Protein AF-A0A8W8NWB7-F1 (afdb_monomer_lite)

Structure (mmCIF, N/CA/C/O backbone):
data_AF-A0A8W8NWB7-F1
#
_entry.id   AF-A0A8W8NWB7-F1
#
loop_
_atom_site.group_PDB
_atom_site.id
_atom_site.type_symbol
_atom_site.label_atom_id
_atom_site.label_alt_id
_atom_site.label_comp_id
_atom_site.label_asym_id
_atom_site.label_entity_id
_atom_site.label_seq_id
_atom_site.pdbx_PDB_ins_code
_atom_site.Cartn_x
_atom_site.Cartn_y
_atom_site.Cartn_z
_atom_site.occupancy
_atom_site.B_iso_or_equiv
_atom_site.auth_seq_id
_atom_site.auth_comp_id
_atom_site.auth_asym_id
_atom_site.auth_atom_id
_atom_site.pdbx_PDB_model_num
ATOM 1 N N . MET A 1 1 ? 36.468 0.247 -47.819 1.00 36.19 1 MET A N 1
ATOM 2 C CA . MET A 1 1 ? 36.676 0.430 -46.367 1.00 36.19 1 MET A CA 1
ATOM 3 C C . MET A 1 1 ? 35.553 1.312 -45.841 1.00 36.19 1 MET A C 1
ATOM 5 O O . MET A 1 1 ? 35.601 2.516 -46.039 1.00 36.19 1 MET A O 1
ATOM 9 N N . LEU A 1 2 ? 34.500 0.718 -45.275 1.00 37.94 2 LEU A N 1
ATOM 10 C CA . LEU A 1 2 ? 33.446 1.472 -44.589 1.00 37.94 2 LEU A CA 1
ATOM 11 C C . LEU A 1 2 ? 34.035 1.987 -43.271 1.00 37.94 2 LEU A C 1
ATOM 13 O O . LEU A 1 2 ? 34.489 1.193 -42.452 1.00 37.94 2 LEU A O 1
ATOM 17 N N . HIS A 1 3 ? 34.090 3.308 -43.109 1.00 40.09 3 HIS A N 1
ATOM 18 C CA . HIS A 1 3 ? 34.674 4.016 -41.967 1.00 40.09 3 HIS A CA 1
ATOM 19 C C . HIS A 1 3 ? 33.746 3.905 -40.739 1.00 40.09 3 HIS A C 1
ATOM 21 O O . HIS A 1 3 ? 33.174 4.886 -40.274 1.00 40.09 3 HIS A O 1
ATOM 27 N N . VAL A 1 4 ? 33.517 2.678 -40.265 1.00 49.94 4 VAL A N 1
ATOM 28 C CA . VAL A 1 4 ? 32.695 2.378 -39.087 1.00 49.94 4 VAL A CA 1
ATOM 29 C C . VAL A 1 4 ? 33.635 2.071 -37.928 1.00 49.94 4 VAL A C 1
ATOM 31 O O . VAL A 1 4 ? 34.466 1.168 -38.023 1.00 49.94 4 VAL A O 1
ATOM 34 N N . ALA A 1 5 ? 33.512 2.828 -36.837 1.00 46.12 5 ALA A N 1
ATOM 35 C CA . ALA A 1 5 ? 34.282 2.606 -35.620 1.00 46.12 5 ALA A CA 1
ATOM 36 C C . ALA A 1 5 ? 33.990 1.201 -35.068 1.00 46.12 5 ALA A C 1
ATOM 38 O O . ALA A 1 5 ? 32.879 0.916 -34.620 1.00 46.12 5 ALA A O 1
ATOM 39 N N . GLN A 1 6 ? 34.982 0.311 -35.122 1.00 58.44 6 GLN A N 1
ATOM 40 C CA . GLN A 1 6 ? 34.867 -1.029 -34.559 1.00 58.44 6 GLN A CA 1
ATOM 41 C C . GLN A 1 6 ? 34.930 -0.933 -33.033 1.00 58.44 6 GLN A C 1
ATOM 43 O O . GLN A 1 6 ? 35.942 -0.527 -32.466 1.00 58.44 6 GLN A O 1
ATOM 48 N N . GLN A 1 7 ? 33.837 -1.289 -32.360 1.00 57.94 7 GLN A N 1
ATOM 49 C CA . GLN A 1 7 ? 33.797 -1.372 -30.902 1.00 57.94 7 GLN A CA 1
ATOM 50 C C . GLN A 1 7 ? 34.266 -2.764 -30.463 1.00 57.94 7 GLN A C 1
ATOM 52 O O . GLN A 1 7 ? 33.661 -3.770 -30.828 1.00 57.94 7 GLN A O 1
ATOM 57 N N . PHE A 1 8 ? 35.362 -2.825 -29.703 1.00 57.22 8 PHE A N 1
ATOM 58 C CA . PHE A 1 8 ? 35.966 -4.078 -29.251 1.00 57.22 8 PHE A CA 1
ATOM 59 C C . PHE A 1 8 ? 35.326 -4.518 -27.928 1.00 57.22 8 PHE A C 1
ATOM 61 O O . PHE A 1 8 ? 35.425 -3.819 -26.921 1.00 57.22 8 PHE A O 1
ATOM 68 N N . THR A 1 9 ? 34.661 -5.673 -27.911 1.00 57.97 9 THR A N 1
ATOM 69 C CA . THR A 1 9 ? 34.193 -6.306 -26.668 1.00 57.97 9 THR A CA 1
ATOM 70 C C . THR A 1 9 ? 35.250 -7.289 -26.153 1.00 57.97 9 THR A C 1
ATOM 72 O O . THR A 1 9 ? 35.808 -8.032 -26.960 1.00 57.97 9 THR A O 1
ATOM 75 N N . PRO A 1 10 ? 35.536 -7.341 -24.838 1.00 64.06 10 PRO A N 1
ATOM 76 C CA . PRO A 1 10 ? 36.551 -8.237 -24.282 1.00 64.06 10 PRO A CA 1
ATOM 77 C C . PRO A 1 10 ? 36.205 -9.714 -24.537 1.00 64.06 10 PRO A C 1
ATOM 79 O O . PRO A 1 10 ? 35.068 -10.139 -24.334 1.00 64.06 10 PRO A O 1
ATOM 82 N N . ALA A 1 11 ? 37.203 -10.501 -24.951 1.00 56.31 11 ALA A N 1
ATOM 83 C CA . ALA A 1 11 ? 37.046 -11.863 -25.479 1.00 56.31 11 ALA A CA 1
ATOM 84 C C . ALA A 1 11 ? 36.494 -12.915 -24.487 1.00 56.31 11 ALA A C 1
ATOM 86 O O . ALA A 1 11 ? 36.117 -14.002 -24.909 1.00 56.31 11 ALA A O 1
ATOM 87 N N . PHE A 1 12 ? 36.413 -12.608 -23.187 1.00 55.97 12 PHE A N 1
ATOM 88 C CA . PHE A 1 12 ? 36.095 -13.582 -22.128 1.00 55.97 12 PHE A CA 1
ATOM 89 C C . PHE A 1 12 ? 34.734 -13.373 -21.438 1.00 55.97 12 PHE A C 1
ATOM 91 O O . PHE A 1 12 ? 34.440 -14.013 -20.432 1.00 55.97 12 PHE A O 1
ATOM 98 N N . MET A 1 13 ? 33.871 -12.502 -21.969 1.00 60.56 13 MET A N 1
ATOM 99 C CA . MET A 1 13 ? 32.547 -12.236 -21.392 1.00 60.56 13 MET A CA 1
ATOM 100 C C . MET A 1 13 ? 31.446 -12.933 -22.210 1.00 60.56 13 MET A C 1
ATOM 102 O O . MET A 1 13 ? 30.848 -12.332 -23.106 1.00 60.56 13 MET A O 1
ATOM 106 N N . HIS A 1 14 ? 31.146 -14.200 -21.890 1.00 61.84 14 HIS A N 1
ATOM 107 C CA . HIS A 1 14 ? 30.157 -15.029 -22.611 1.00 61.84 14 HIS A CA 1
ATOM 108 C C . HIS A 1 14 ? 28.782 -14.360 -22.778 1.00 61.84 14 HIS A C 1
ATOM 110 O O . HIS A 1 14 ? 28.123 -14.522 -23.805 1.00 61.84 14 HIS A O 1
ATOM 116 N N . HIS A 1 15 ? 28.355 -13.566 -21.793 1.00 66.44 15 HIS A N 1
ATOM 117 C CA . HIS A 1 15 ? 27.073 -12.865 -21.834 1.00 66.44 15 HIS A CA 1
ATOM 118 C C . HIS A 1 15 ? 26.996 -11.818 -22.962 1.00 66.44 15 HIS A C 1
ATOM 120 O O . HIS A 1 15 ? 25.959 -11.685 -23.614 1.00 66.44 15 HIS A O 1
ATOM 126 N N . CYS A 1 16 ? 28.090 -11.095 -23.223 1.00 64.69 16 CYS A N 1
ATOM 127 C CA . CYS A 1 16 ? 28.139 -10.052 -24.250 1.00 64.69 16 CYS A CA 1
ATOM 128 C C . CYS A 1 16 ? 28.175 -10.653 -25.658 1.00 64.69 16 CYS A C 1
ATOM 130 O O . CYS A 1 16 ? 27.456 -10.184 -26.543 1.00 64.69 16 CYS A O 1
ATOM 132 N N . LEU A 1 17 ? 28.953 -11.725 -25.841 1.00 73.50 17 LEU A N 1
ATOM 133 C CA . LEU A 1 17 ? 29.047 -12.437 -27.113 1.00 73.50 17 LEU A CA 1
ATOM 134 C C . LEU A 1 17 ? 27.691 -13.046 -27.497 1.00 73.50 17 LEU A C 1
ATOM 136 O O . LEU A 1 17 ? 27.169 -12.757 -28.569 1.00 73.50 17 LEU A O 1
ATOM 140 N N . GLY A 1 18 ? 27.046 -13.761 -26.571 1.00 74.69 18 GLY A N 1
ATOM 141 C CA . GLY A 1 18 ? 25.739 -14.368 -26.826 1.00 74.69 18 GLY A CA 1
ATOM 142 C C . GLY A 1 18 ? 24.605 -13.351 -27.022 1.00 74.69 18 GLY A C 1
ATOM 143 O O . GLY A 1 18 ? 23.614 -13.643 -27.690 1.00 74.69 18 GLY A O 1
ATOM 144 N N . ALA A 1 19 ? 24.696 -12.147 -26.447 1.00 72.44 19 ALA A N 1
ATOM 145 C CA . ALA A 1 19 ? 23.748 -11.069 -26.740 1.00 72.44 19 ALA A CA 1
ATOM 146 C C . ALA A 1 19 ? 23.947 -10.517 -28.163 1.00 72.44 19 ALA A C 1
ATOM 148 O O . ALA A 1 19 ? 22.972 -10.375 -28.901 1.00 72.44 19 A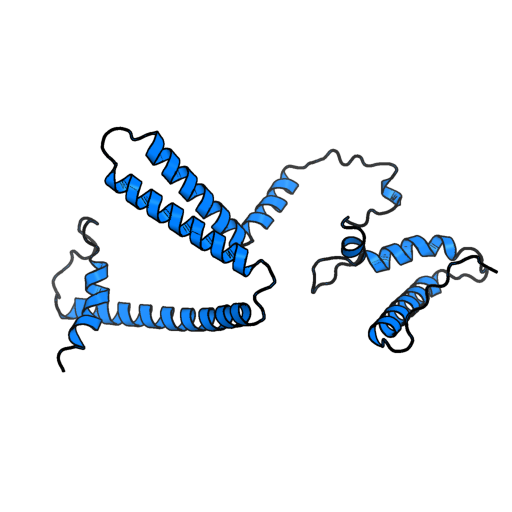LA A O 1
ATOM 149 N N . CYS A 1 20 ? 25.198 -10.277 -28.565 1.00 74.62 20 CYS A N 1
ATOM 150 C CA . CYS A 1 20 ? 25.544 -9.821 -29.911 1.00 74.62 20 CYS A CA 1
ATOM 151 C C . CYS A 1 20 ? 25.130 -10.844 -30.980 1.00 74.62 20 CYS A C 1
ATOM 153 O O . CYS A 1 20 ? 24.443 -10.491 -31.937 1.00 74.62 20 CYS A O 1
ATOM 155 N N . GLU A 1 21 ? 25.450 -12.123 -30.777 1.00 80.81 21 GLU A N 1
ATOM 156 C CA . GLU A 1 21 ? 25.085 -13.218 -31.682 1.00 80.81 21 GLU A CA 1
ATOM 157 C C . GLU A 1 21 ? 23.570 -13.339 -31.858 1.00 80.81 21 GLU A C 1
ATOM 159 O O . GLU A 1 21 ? 23.081 -13.449 -32.981 1.00 80.81 21 GLU A O 1
ATOM 164 N N . ARG A 1 22 ? 22.799 -13.246 -30.765 1.00 80.19 22 ARG A N 1
ATOM 165 C CA . ARG A 1 22 ? 21.330 -13.283 -30.826 1.00 80.19 22 ARG A CA 1
ATOM 166 C C . ARG A 1 22 ? 20.756 -12.101 -31.598 1.00 80.19 22 ARG A C 1
ATOM 168 O O . ARG A 1 22 ? 19.830 -12.289 -32.391 1.00 80.19 22 ARG A O 1
ATOM 175 N N . VAL A 1 23 ? 21.299 -10.900 -31.400 1.00 81.31 23 VAL A N 1
ATOM 176 C CA . VAL A 1 23 ? 20.883 -9.705 -32.148 1.00 81.31 23 VAL A CA 1
ATOM 177 C C . VAL A 1 23 ? 21.237 -9.852 -33.627 1.00 81.31 23 VAL A C 1
ATOM 179 O O . VAL A 1 23 ? 20.372 -9.638 -34.474 1.00 81.31 23 VAL A O 1
ATOM 182 N N . HIS A 1 24 ? 22.454 -10.294 -33.944 1.00 83.69 24 HIS A N 1
ATOM 183 C CA . HIS A 1 24 ? 22.915 -10.489 -35.318 1.00 83.69 24 HIS A CA 1
ATOM 184 C C . HIS A 1 24 ? 22.086 -11.561 -36.043 1.00 83.69 24 HIS A C 1
ATOM 186 O O . HIS A 1 24 ? 21.598 -11.320 -37.145 1.00 83.69 24 HIS A O 1
ATOM 192 N N . ALA A 1 25 ? 21.839 -12.710 -35.410 1.00 84.25 25 ALA A N 1
ATOM 193 C CA . ALA A 1 25 ? 21.007 -13.776 -35.965 1.00 84.25 25 ALA A CA 1
ATOM 194 C C . ALA A 1 25 ? 19.555 -13.320 -36.186 1.00 84.25 25 ALA A C 1
ATOM 196 O O . ALA A 1 25 ? 18.948 -13.622 -37.216 1.00 84.25 25 ALA A O 1
ATOM 197 N N . THR A 1 26 ? 19.001 -12.548 -35.246 1.00 85.88 26 THR A N 1
ATOM 198 C CA . THR A 1 26 ? 17.653 -11.976 -35.375 1.00 85.88 26 THR A CA 1
ATOM 199 C C . THR A 1 26 ? 17.587 -10.989 -36.536 1.00 85.88 26 THR A C 1
ATOM 201 O O . THR A 1 26 ? 16.664 -11.053 -37.346 1.00 85.88 26 THR A O 1
ATOM 204 N N . LEU A 1 27 ? 18.580 -10.110 -36.655 1.00 84.88 27 LEU A N 1
ATOM 205 C CA . LEU A 1 27 ? 18.680 -9.124 -37.724 1.00 84.88 27 LEU A CA 1
ATOM 206 C C . LEU A 1 27 ? 18.821 -9.802 -39.094 1.00 84.88 27 LEU A C 1
ATOM 208 O O . LEU A 1 27 ? 18.054 -9.495 -40.004 1.00 84.88 27 LEU A O 1
ATOM 212 N N . ALA A 1 28 ? 19.701 -10.798 -39.214 1.00 83.19 28 ALA A N 1
ATOM 213 C CA . ALA A 1 28 ? 19.865 -11.595 -40.428 1.00 83.19 28 ALA A CA 1
ATOM 214 C C . ALA A 1 28 ? 18.555 -12.291 -40.835 1.00 83.19 28 ALA A C 1
ATOM 216 O O . ALA A 1 28 ? 18.120 -12.170 -41.982 1.00 83.19 28 ALA A O 1
ATOM 217 N N . LYS A 1 29 ? 17.863 -12.940 -39.888 1.00 85.69 29 LYS A N 1
ATOM 218 C CA . LYS A 1 29 ? 16.565 -13.596 -40.128 1.00 85.69 29 LYS A CA 1
ATOM 219 C C . LYS A 1 29 ? 15.493 -12.615 -40.611 1.00 85.69 29 LYS A C 1
ATOM 221 O O . LYS A 1 29 ? 14.691 -12.962 -41.472 1.00 85.69 29 LYS A O 1
ATOM 226 N N . ARG A 1 30 ? 15.468 -11.396 -40.062 1.00 81.69 30 ARG A N 1
ATOM 227 C CA . ARG A 1 30 ? 14.503 -10.345 -40.432 1.00 81.69 30 ARG A CA 1
ATOM 228 C C . ARG A 1 30 ? 14.827 -9.683 -41.771 1.00 81.69 30 ARG A C 1
ATOM 230 O O . ARG A 1 30 ? 13.900 -9.285 -42.462 1.00 81.69 30 ARG A O 1
ATOM 237 N N . LEU A 1 31 ? 16.104 -9.594 -42.143 1.00 79.06 31 LEU A N 1
ATOM 238 C CA . LEU A 1 31 ? 16.565 -9.018 -43.413 1.00 79.06 31 LEU A CA 1
ATOM 239 C C . LEU A 1 31 ? 16.481 -9.994 -44.592 1.00 79.06 31 LEU A C 1
ATOM 241 O O . LEU A 1 31 ? 16.321 -9.556 -45.727 1.00 79.06 31 LEU A O 1
ATOM 245 N N . THR A 1 32 ? 16.567 -11.303 -44.330 1.00 81.31 32 THR A N 1
ATOM 246 C CA . THR A 1 32 ? 16.535 -12.366 -45.353 1.00 81.31 32 THR A CA 1
ATOM 247 C C . THR A 1 32 ? 15.419 -12.197 -46.403 1.00 81.31 32 THR A C 1
ATOM 249 O O . THR A 1 32 ? 15.740 -12.282 -47.585 1.00 81.31 32 THR A O 1
ATOM 252 N N . PRO A 1 33 ? 14.147 -11.906 -46.048 1.00 78.19 33 PRO A N 1
ATOM 253 C CA . PRO A 1 33 ? 13.079 -11.754 -47.043 1.00 78.19 33 PRO A CA 1
ATOM 254 C C . PRO A 1 33 ? 13.158 -10.465 -47.879 1.00 78.19 33 PRO A C 1
ATOM 256 O O . PRO A 1 33 ? 12.552 -10.404 -48.943 1.00 78.19 33 PRO A O 1
ATOM 259 N N . TYR A 1 34 ? 13.886 -9.438 -47.428 1.00 69.94 34 TYR A N 1
ATOM 260 C CA . TYR A 1 34 ? 13.985 -8.141 -48.117 1.00 69.94 34 TYR A CA 1
ATOM 261 C C . TYR A 1 34 ? 15.188 -8.052 -49.065 1.00 69.94 34 TYR A C 1
ATOM 263 O O . TYR A 1 34 ? 15.331 -7.090 -49.818 1.00 69.94 34 TYR A O 1
ATOM 271 N N . LYS A 1 35 ? 16.052 -9.071 -49.064 1.00 67.12 35 LYS A N 1
ATOM 272 C CA . LYS A 1 35 ? 17.212 -9.167 -49.947 1.00 67.12 35 LYS A CA 1
ATOM 273 C C . LYS A 1 35 ? 16.804 -9.806 -51.282 1.00 67.12 35 LYS A C 1
ATOM 275 O O . LYS A 1 35 ? 16.954 -11.008 -51.468 1.00 67.12 35 LYS A O 1
ATOM 280 N N . THR A 1 36 ? 16.274 -9.003 -52.205 1.00 61.12 36 THR A N 1
ATOM 281 C CA . THR A 1 36 ? 16.105 -9.396 -53.621 1.00 61.12 36 THR A CA 1
ATOM 282 C C . THR A 1 36 ? 17.461 -9.402 -54.351 1.00 61.12 36 THR A C 1
ATOM 284 O O . THR A 1 36 ? 18.433 -8.833 -53.857 1.00 61.12 36 THR A O 1
ATOM 287 N N . ASN A 1 37 ? 17.536 -10.092 -55.499 1.00 59.94 37 ASN A N 1
ATOM 288 C CA . ASN A 1 37 ? 18.741 -10.347 -56.309 1.00 59.94 37 ASN A CA 1
ATOM 289 C C . ASN A 1 37 ? 19.636 -9.121 -56.585 1.00 59.94 37 ASN A C 1
ATOM 291 O O . ASN A 1 37 ? 20.848 -9.293 -56.721 1.00 59.94 37 ASN A O 1
ATOM 295 N N . ASP A 1 38 ? 19.084 -7.905 -56.596 1.00 58.53 38 ASP A N 1
ATOM 296 C CA . ASP A 1 38 ? 19.866 -6.668 -56.594 1.00 58.53 38 ASP A CA 1
ATOM 297 C C . ASP A 1 38 ? 20.225 -6.268 -55.159 1.00 58.53 38 ASP A C 1
ATOM 299 O O . ASP A 1 38 ? 19.396 -5.791 -54.383 1.00 58.53 38 ASP A O 1
ATOM 303 N N . LYS A 1 39 ? 21.495 -6.463 -54.796 1.00 61.53 39 LYS A N 1
ATOM 304 C CA . LYS A 1 39 ? 22.080 -6.288 -53.451 1.00 61.53 39 LYS A CA 1
ATOM 305 C C . LYS A 1 39 ? 22.042 -4.841 -52.898 1.00 61.53 39 LYS A C 1
ATOM 307 O O . LYS A 1 39 ? 22.818 -4.538 -51.996 1.00 61.53 39 LYS A O 1
ATOM 312 N N . SER A 1 40 ? 21.183 -3.952 -53.402 1.00 60.03 40 SER A N 1
ATOM 313 C CA . SER A 1 40 ? 21.342 -2.496 -53.267 1.00 60.03 40 SER A CA 1
ATOM 314 C C . SER A 1 40 ? 20.427 -1.786 -52.254 1.00 60.03 40 SER A C 1
ATOM 316 O O . SER A 1 40 ? 20.763 -0.674 -51.873 1.00 60.03 40 SER A O 1
ATOM 318 N N . ASN A 1 41 ? 19.330 -2.385 -51.763 1.00 65.69 41 ASN A N 1
ATOM 319 C CA . ASN A 1 41 ? 18.323 -1.647 -50.957 1.00 65.69 41 ASN A CA 1
ATOM 320 C C . ASN A 1 41 ? 18.130 -2.171 -49.514 1.00 65.69 41 ASN A C 1
ATOM 322 O O . ASN A 1 41 ? 17.113 -1.914 -48.870 1.00 65.69 41 ASN A O 1
ATOM 326 N N . TRP A 1 42 ? 19.082 -2.942 -48.978 1.00 73.19 42 TRP A N 1
ATOM 327 C CA . TRP A 1 42 ? 18.971 -3.503 -47.619 1.00 73.19 42 TRP A CA 1
ATOM 328 C C . TRP A 1 42 ? 19.105 -2.438 -46.515 1.00 73.19 42 TRP A C 1
ATOM 330 O O . TRP A 1 42 ? 18.590 -2.633 -45.412 1.00 73.19 42 TRP A O 1
ATOM 340 N N . GLU A 1 43 ? 19.764 -1.315 -46.814 1.00 76.38 43 GLU A N 1
ATOM 341 C CA . GLU A 1 43 ? 19.993 -0.203 -45.883 1.00 76.38 43 GLU A CA 1
ATOM 342 C C . GLU A 1 43 ? 18.678 0.492 -45.492 1.00 76.38 43 GLU A C 1
ATOM 344 O O . GLU A 1 43 ? 18.449 0.765 -44.310 1.00 76.38 43 GLU A O 1
ATOM 349 N N . ASP A 1 44 ? 17.753 0.649 -46.444 1.00 73.69 44 ASP A N 1
ATOM 350 C CA . ASP A 1 44 ? 16.425 1.234 -46.207 1.00 73.69 44 ASP A CA 1
ATOM 351 C C . ASP A 1 44 ? 15.566 0.367 -45.273 1.00 73.69 44 ASP A C 1
ATOM 353 O O . ASP A 1 44 ? 14.769 0.866 -44.475 1.00 73.69 44 ASP A O 1
ATOM 357 N N . CYS A 1 45 ? 15.769 -0.952 -45.317 1.00 73.06 45 CYS A N 1
ATOM 358 C CA . CYS A 1 45 ? 15.079 -1.909 -44.453 1.00 73.06 45 CYS A CA 1
ATOM 359 C C . CYS A 1 45 ? 15.707 -2.002 -43.052 1.00 73.06 45 CYS A C 1
ATOM 361 O O . CYS A 1 45 ? 15.073 -2.500 -42.119 1.00 73.06 45 CYS A O 1
ATOM 363 N N . LEU A 1 46 ? 16.937 -1.515 -42.865 1.00 80.19 46 LEU A N 1
ATOM 364 C CA . LEU A 1 46 ? 17.680 -1.674 -41.616 1.00 80.19 46 LEU A CA 1
ATOM 365 C C . LEU A 1 46 ? 17.056 -0.869 -40.471 1.00 80.19 46 LEU A C 1
ATOM 367 O O . LEU A 1 46 ? 16.829 -1.403 -39.387 1.00 80.19 46 LEU A O 1
ATOM 371 N N . SER A 1 47 ? 16.734 0.400 -40.716 1.00 79.00 47 SER A N 1
ATOM 372 C CA . SER A 1 47 ? 16.143 1.297 -39.715 1.00 79.00 47 SER A CA 1
ATOM 373 C C . SER A 1 47 ? 14.805 0.791 -39.143 1.00 79.00 47 SER A C 1
ATOM 375 O O . SER A 1 47 ? 14.682 0.723 -37.915 1.00 79.00 47 SER A O 1
ATOM 377 N N . PRO A 1 48 ? 13.813 0.369 -39.958 1.00 75.75 48 PRO A N 1
ATOM 378 C CA . PRO A 1 48 ? 12.571 -0.196 -39.428 1.00 75.75 48 PRO A CA 1
ATOM 379 C C . PRO A 1 48 ? 12.782 -1.541 -38.713 1.00 75.75 48 PRO A C 1
ATOM 381 O O . PRO A 1 48 ? 12.116 -1.808 -37.711 1.00 75.75 48 PRO A O 1
ATOM 384 N N . ILE A 1 49 ? 13.738 -2.370 -39.149 1.00 80.81 49 ILE A N 1
ATOM 385 C CA . ILE A 1 49 ? 14.049 -3.645 -38.485 1.00 80.81 49 ILE A CA 1
ATOM 386 C C . ILE A 1 49 ? 14.708 -3.411 -37.121 1.00 80.81 49 ILE A C 1
ATOM 388 O O . ILE A 1 49 ? 14.267 -3.990 -36.127 1.00 80.81 49 ILE A O 1
ATOM 392 N N . VAL A 1 50 ? 15.703 -2.529 -37.029 1.00 81.69 50 VAL A N 1
ATOM 393 C CA . VAL A 1 50 ? 16.355 -2.166 -35.758 1.00 81.69 50 VAL A CA 1
ATOM 394 C C . VAL A 1 50 ? 15.350 -1.537 -34.793 1.00 81.69 50 VAL A C 1
ATOM 396 O O . VAL A 1 50 ? 15.345 -1.860 -33.604 1.00 81.69 50 VAL A O 1
ATOM 399 N N . PHE A 1 51 ? 14.441 -0.700 -35.301 1.00 83.44 51 PHE A N 1
ATOM 400 C CA . PHE A 1 51 ? 13.322 -0.187 -34.516 1.00 83.44 51 PHE A CA 1
ATOM 401 C C . PHE A 1 51 ? 12.459 -1.335 -33.971 1.00 83.44 51 PHE A C 1
ATOM 403 O O . PHE A 1 51 ? 12.232 -1.409 -32.765 1.00 83.44 51 PHE A O 1
ATOM 410 N N . SER A 1 52 ? 12.057 -2.289 -34.816 1.00 78.69 52 SER A N 1
ATOM 411 C CA . SER A 1 52 ? 11.234 -3.435 -34.400 1.00 78.69 52 SER A CA 1
ATOM 412 C C . SER A 1 52 ? 11.894 -4.338 -33.350 1.00 78.69 52 SER A C 1
ATOM 414 O O . SER A 1 52 ? 11.187 -4.943 -32.550 1.00 78.69 52 SER A O 1
ATOM 416 N N . ILE A 1 53 ? 13.229 -4.413 -33.322 1.00 82.62 53 ILE A N 1
ATOM 417 C CA . ILE A 1 53 ? 13.997 -5.196 -32.340 1.00 82.62 53 ILE A CA 1
ATOM 418 C C 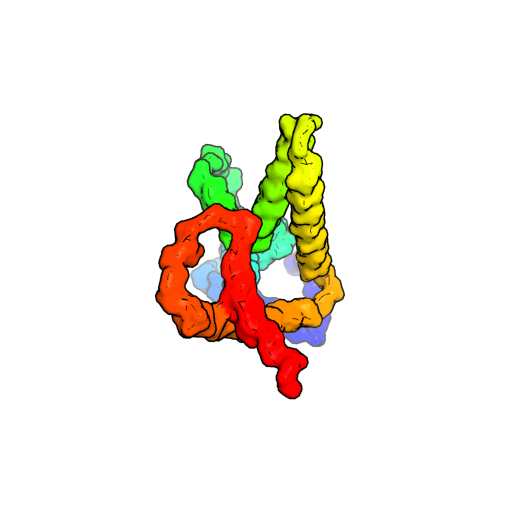. ILE A 1 53 ? 14.088 -4.463 -30.993 1.00 82.62 53 ILE A C 1
ATOM 420 O O . ILE A 1 53 ? 14.073 -5.107 -29.947 1.00 82.62 53 ILE A O 1
ATOM 424 N N . ASN A 1 54 ? 14.139 -3.128 -31.001 1.00 81.19 54 ASN A N 1
ATOM 425 C CA . ASN A 1 54 ? 14.337 -2.311 -29.797 1.00 81.19 54 ASN A CA 1
ATOM 426 C C . ASN A 1 54 ? 13.036 -1.827 -29.130 1.00 81.19 54 ASN A C 1
ATOM 428 O O . ASN A 1 54 ? 13.074 -1.350 -27.995 1.00 81.19 54 ASN A O 1
ATOM 432 N N . CYS A 1 55 ? 11.892 -1.952 -29.808 1.00 77.56 55 CYS A N 1
ATOM 433 C CA . CYS A 1 55 ? 10.575 -1.556 -29.296 1.00 77.56 55 CYS A CA 1
ATOM 434 C C . CYS A 1 55 ? 9.775 -2.579 -28.462 1.00 77.56 55 CYS A C 1
ATOM 436 O O . CYS A 1 55 ? 8.888 -2.126 -27.732 1.00 77.56 55 CYS A O 1
ATOM 438 N N . PRO A 1 56 ? 9.976 -3.910 -28.542 1.00 79.31 56 PRO A N 1
ATOM 439 C CA . PRO A 1 56 ? 9.113 -4.845 -27.839 1.00 79.31 56 PRO A CA 1
ATOM 440 C C . PRO A 1 56 ? 9.368 -4.749 -26.334 1.00 79.31 56 PRO A C 1
ATOM 442 O O . PRO A 1 56 ? 10.510 -4.687 -25.875 1.00 79.31 56 PRO A O 1
ATOM 445 N N . VAL A 1 57 ? 8.284 -4.714 -25.561 1.00 75.56 57 VAL A N 1
ATOM 446 C CA . VAL A 1 57 ? 8.350 -4.717 -24.099 1.00 75.56 57 VAL A CA 1
ATOM 447 C C . VAL A 1 57 ? 8.681 -6.121 -23.612 1.00 75.56 57 VAL A C 1
ATOM 449 O O . VAL A 1 57 ? 8.067 -7.097 -24.041 1.00 75.56 57 VAL A O 1
ATOM 452 N N . ASN A 1 58 ? 9.660 -6.233 -22.718 1.00 69.75 58 ASN A N 1
ATOM 453 C CA . ASN A 1 58 ? 9.945 -7.504 -22.066 1.00 69.75 58 ASN A CA 1
ATOM 454 C C . ASN A 1 58 ? 8.887 -7.763 -20.986 1.00 69.75 58 ASN A C 1
ATOM 456 O O . ASN A 1 58 ? 8.696 -6.924 -20.109 1.00 69.75 58 ASN A O 1
ATOM 460 N N . THR A 1 59 ? 8.242 -8.929 -21.014 1.00 59.31 59 THR A N 1
ATOM 461 C CA . THR A 1 59 ? 7.221 -9.342 -20.040 1.00 59.31 59 THR A CA 1
ATOM 462 C C . THR A 1 59 ? 7.715 -9.285 -18.591 1.00 59.31 59 THR A C 1
ATOM 464 O O . THR A 1 59 ? 6.936 -8.956 -17.704 1.00 59.31 59 THR A O 1
ATOM 467 N N . SER A 1 60 ? 9.004 -9.538 -18.338 1.00 63.03 60 SER A N 1
ATOM 468 C CA . SER A 1 60 ? 9.562 -9.549 -16.976 1.00 63.03 60 SER A CA 1
ATOM 469 C C . SER A 1 60 ? 9.823 -8.156 -16.396 1.00 63.03 60 SER A C 1
ATOM 471 O O . SER A 1 60 ? 9.795 -7.987 -15.183 1.00 63.03 60 SER A O 1
ATOM 473 N N . LEU A 1 61 ? 10.112 -7.164 -17.246 1.00 71.19 61 LEU A N 1
ATOM 474 C CA . LEU A 1 61 ? 10.496 -5.811 -16.817 1.00 71.19 61 LEU A CA 1
ATOM 475 C C . LEU A 1 61 ? 9.424 -4.762 -17.137 1.00 71.19 61 LEU A C 1
ATOM 477 O O . LEU A 1 61 ? 9.430 -3.690 -16.549 1.00 71.19 61 LEU A O 1
ATOM 481 N N . GLY A 1 62 ? 8.528 -5.025 -18.090 1.00 75.81 62 GLY A N 1
ATOM 482 C CA . GLY A 1 62 ? 7.542 -4.060 -18.587 1.00 75.81 62 GLY A CA 1
ATOM 483 C C . GLY A 1 62 ? 8.128 -2.921 -19.438 1.00 75.81 62 GLY A C 1
ATOM 484 O O . GLY A 1 62 ? 7.377 -2.079 -19.936 1.00 75.81 62 GLY A O 1
ATOM 485 N N . TYR A 1 63 ? 9.449 -2.902 -19.637 1.00 73.44 63 TYR A N 1
ATOM 486 C CA . TYR A 1 63 ? 10.180 -1.883 -20.393 1.00 73.44 63 TYR A CA 1
ATOM 487 C C . TYR A 1 63 ? 10.770 -2.458 -21.686 1.00 73.44 63 TYR A C 1
ATOM 489 O O . TYR A 1 63 ? 11.113 -3.641 -21.762 1.00 73.44 63 TYR A O 1
ATOM 497 N N . SER A 1 64 ? 10.872 -1.610 -22.712 1.00 81.50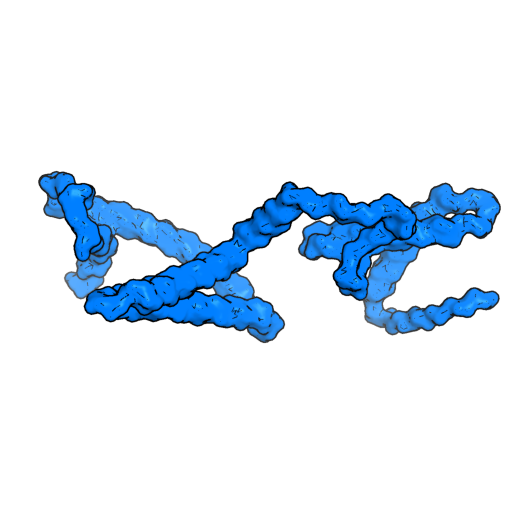 64 SER A N 1
ATOM 498 C CA . SER A 1 64 ? 11.558 -1.942 -23.970 1.00 81.50 64 SER A CA 1
ATOM 499 C C . SER A 1 64 ? 13.050 -1.588 -23.886 1.00 81.50 64 SER A C 1
ATOM 501 O O . SER A 1 64 ? 13.395 -0.632 -23.185 1.00 81.50 64 SER A O 1
ATOM 503 N N . PRO A 1 65 ? 13.944 -2.287 -24.611 1.00 80.38 65 PRO A N 1
ATOM 504 C CA . PRO A 1 65 ? 15.367 -1.940 -24.657 1.00 80.38 65 PRO A CA 1
ATOM 505 C C . PRO A 1 65 ? 15.623 -0.469 -25.018 1.00 80.38 65 PRO A C 1
ATOM 507 O O . PRO A 1 65 ? 16.467 0.181 -24.405 1.00 80.38 65 PRO A O 1
ATOM 510 N N . TYR A 1 66 ? 14.845 0.088 -25.953 1.00 81.12 66 TYR A N 1
ATOM 511 C CA . TYR A 1 66 ? 14.935 1.499 -26.333 1.00 81.12 66 TYR A CA 1
ATOM 512 C C . TYR A 1 66 ? 14.651 2.448 -25.162 1.00 81.12 66 TYR A C 1
ATOM 514 O O . TYR A 1 66 ? 15.334 3.453 -24.983 1.00 81.12 66 TYR A O 1
ATOM 522 N N . GLU A 1 67 ? 13.650 2.130 -24.346 1.00 80.75 67 GLU A N 1
ATOM 523 C CA . GLU A 1 67 ? 13.258 2.967 -23.214 1.00 80.75 67 GLU A CA 1
ATOM 524 C C . GLU A 1 67 ? 14.296 2.958 -22.093 1.00 80.75 67 GLU A C 1
ATOM 526 O O . GLU A 1 67 ? 14.484 3.976 -21.439 1.00 80.75 67 GLU A O 1
ATOM 531 N N . ILE A 1 68 ? 15.015 1.850 -21.913 1.00 81.38 68 ILE A N 1
ATOM 532 C CA . ILE A 1 68 ? 16.110 1.760 -20.940 1.00 81.38 68 ILE A CA 1
ATOM 533 C C . ILE A 1 68 ? 17.290 2.640 -21.372 1.00 81.38 68 ILE A C 1
ATOM 535 O O . ILE A 1 68 ? 17.882 3.323 -20.542 1.00 81.38 68 ILE A O 1
ATOM 539 N N . VAL A 1 69 ? 17.620 2.652 -22.667 1.00 80.25 69 VAL A N 1
ATOM 540 C CA . VAL A 1 69 ? 18.770 3.407 -23.196 1.00 80.25 69 VAL A CA 1
ATOM 541 C C . VAL A 1 69 ? 18.466 4.902 -23.330 1.00 80.25 69 VAL A C 1
ATOM 543 O O . VAL A 1 69 ? 19.306 5.734 -23.000 1.00 80.25 69 VAL A O 1
ATOM 546 N N . PHE A 1 70 ? 17.274 5.259 -23.812 1.00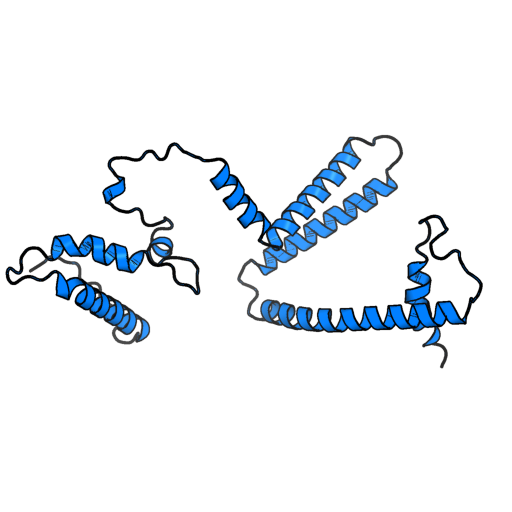 78.44 70 PHE A N 1
ATOM 547 C CA . PHE A 1 70 ? 16.940 6.640 -24.178 1.00 78.44 70 PHE A CA 1
ATOM 548 C C . PHE A 1 70 ? 15.934 7.314 -23.239 1.00 78.44 70 PHE A C 1
ATOM 550 O O . PHE A 1 70 ? 15.582 8.473 -23.466 1.00 78.44 70 PHE A O 1
ATOM 557 N N . LEU A 1 71 ? 15.439 6.606 -22.215 1.00 74.00 71 LEU A N 1
ATOM 558 C CA . LEU A 1 71 ? 14.442 7.092 -21.247 1.00 74.00 71 LEU A CA 1
ATOM 559 C C . LEU A 1 71 ? 13.179 7.702 -21.889 1.00 74.00 71 LEU A C 1
ATOM 561 O O . LEU A 1 71 ? 12.452 8.489 -21.283 1.00 74.00 71 LEU A O 1
ATOM 565 N N . ARG A 1 72 ? 12.906 7.348 -23.146 1.00 75.88 72 ARG A N 1
ATOM 566 C CA . ARG A 1 72 ? 11.764 7.806 -23.939 1.00 75.88 72 ARG A CA 1
ATOM 567 C C . ARG A 1 72 ? 11.119 6.606 -24.611 1.00 75.88 72 ARG A C 1
ATOM 569 O O . ARG A 1 72 ? 11.788 5.630 -24.934 1.00 75.88 72 ARG A O 1
ATOM 576 N N . ARG A 1 73 ? 9.811 6.685 -24.859 1.00 73.25 73 ARG A N 1
ATOM 577 C CA . ARG A 1 73 ? 9.121 5.672 -25.665 1.00 73.25 73 ARG A CA 1
ATOM 578 C C . ARG A 1 73 ? 9.585 5.801 -27.122 1.00 73.25 73 ARG A C 1
ATOM 580 O O . ARG A 1 73 ? 9.681 6.932 -27.610 1.00 73.25 73 ARG A O 1
ATOM 587 N N . PRO A 1 74 ? 9.870 4.685 -27.812 1.00 68.50 74 PRO A N 1
ATOM 588 C CA . PRO A 1 74 ? 10.260 4.728 -29.212 1.00 68.50 74 PRO A CA 1
ATOM 589 C C . PRO A 1 74 ? 9.132 5.352 -30.030 1.00 68.50 74 PRO A C 1
ATOM 591 O O . PRO A 1 74 ? 7.995 4.883 -30.018 1.00 68.50 74 PRO A O 1
ATOM 594 N N . THR A 1 75 ? 9.441 6.454 -30.707 1.00 66.25 75 THR A N 1
ATOM 595 C CA . THR A 1 75 ? 8.500 7.128 -31.601 1.00 66.25 75 THR A CA 1
ATOM 596 C C . THR A 1 75 ? 8.738 6.615 -33.005 1.00 66.25 75 THR A C 1
ATOM 598 O O . THR A 1 75 ? 9.870 6.585 -33.486 1.00 66.25 75 THR A O 1
ATOM 601 N N . PHE A 1 76 ? 7.670 6.154 -33.648 1.00 69.50 76 PHE A N 1
ATOM 602 C CA . PHE A 1 76 ? 7.771 5.652 -35.006 1.00 69.50 76 PHE A CA 1
ATOM 603 C C . PHE A 1 76 ? 8.208 6.801 -35.934 1.00 69.50 76 PHE A C 1
ATOM 605 O O . PHE A 1 76 ? 7.608 7.880 -35.876 1.00 69.50 76 PHE A O 1
ATOM 612 N N . PRO A 1 77 ? 9.240 6.616 -36.777 1.00 60.22 77 PRO A N 1
ATOM 613 C CA . PRO A 1 77 ? 9.819 7.705 -37.567 1.00 60.22 77 PRO A CA 1
ATOM 614 C C . PRO A 1 77 ? 8.849 8.351 -38.575 1.00 60.22 77 PRO A C 1
ATOM 616 O O . PRO A 1 77 ? 9.127 9.452 -39.041 1.00 60.22 77 PRO A O 1
ATOM 619 N N . LEU A 1 78 ? 7.680 7.753 -38.847 1.00 57.84 78 LEU A N 1
ATOM 620 C CA . LEU A 1 78 ? 6.634 8.369 -39.682 1.00 57.84 78 LEU A CA 1
ATOM 621 C C . LEU A 1 78 ? 5.806 9.456 -38.966 1.00 57.84 78 LEU A C 1
ATOM 623 O O . LEU A 1 78 ? 5.026 10.154 -39.606 1.00 57.84 78 LEU A O 1
ATOM 627 N N . VAL A 1 79 ? 5.971 9.648 -37.652 1.00 53.78 79 VAL A N 1
ATOM 628 C CA . VAL A 1 79 ? 5.148 10.587 -36.857 1.00 53.78 79 VAL A CA 1
ATOM 629 C C . VAL A 1 79 ? 5.672 12.034 -36.910 1.00 53.78 79 VAL A C 1
ATOM 631 O O . VAL A 1 79 ? 5.022 12.954 -36.421 1.00 53.78 79 VAL A O 1
ATOM 634 N N . LYS A 1 80 ? 6.818 12.294 -37.558 1.00 52.16 80 LYS A N 1
ATOM 635 C CA . LYS A 1 80 ? 7.399 13.651 -37.643 1.00 52.16 80 LYS A CA 1
ATOM 636 C C . LYS A 1 80 ? 6.590 14.652 -38.489 1.00 52.16 80 LYS A C 1
ATOM 638 O O . LYS A 1 80 ? 6.903 15.836 -38.434 1.00 52.16 80 LYS A O 1
ATOM 643 N N . GLY A 1 81 ? 5.577 14.210 -39.241 1.00 49.91 81 GLY A N 1
ATOM 644 C CA . GLY A 1 81 ? 4.851 15.066 -40.191 1.00 49.91 81 GLY A CA 1
ATOM 645 C C . GLY A 1 81 ? 3.423 15.464 -39.812 1.00 49.91 81 GLY A C 1
ATOM 646 O O . GLY A 1 81 ? 3.015 16.584 -40.100 1.00 49.91 81 GLY A O 1
ATOM 647 N N . CYS A 1 82 ? 2.632 14.601 -39.177 1.00 46.47 82 CYS A N 1
ATOM 648 C CA . CYS A 1 82 ? 1.230 14.932 -38.922 1.00 46.47 82 CYS A CA 1
ATOM 649 C C . CYS A 1 82 ? 0.671 14.104 -37.771 1.00 46.47 82 CYS A C 1
ATOM 651 O O . CYS A 1 82 ? 0.114 13.035 -37.972 1.00 46.47 82 CYS A O 1
ATOM 653 N N . MET A 1 83 ? 0.880 14.591 -36.555 1.00 38.81 83 MET A N 1
ATOM 654 C CA . MET A 1 83 ? -0.109 14.578 -35.480 1.00 38.81 83 MET A CA 1
ATOM 655 C C . MET A 1 83 ? 0.531 15.306 -34.302 1.00 38.81 83 MET A C 1
ATOM 657 O O . MET A 1 83 ? 1.191 14.725 -33.442 1.00 38.81 83 MET A O 1
ATOM 661 N N . LYS A 1 84 ? 0.320 16.626 -34.248 1.00 43.31 84 LYS A N 1
ATOM 662 C CA . LYS A 1 84 ? 0.146 17.262 -32.943 1.00 43.31 84 LYS A CA 1
ATOM 663 C C . LYS A 1 84 ? -1.042 16.536 -32.332 1.00 43.31 84 LYS A C 1
ATOM 665 O O . LYS A 1 84 ? -2.175 16.844 -32.685 1.00 43.31 84 LYS A O 1
ATOM 670 N N . ASP A 1 85 ? -0.789 15.550 -31.480 1.00 43.22 85 ASP A N 1
ATOM 671 C CA . ASP A 1 85 ? -1.851 14.880 -30.738 1.00 43.22 85 ASP A CA 1
ATOM 672 C C . ASP A 1 85 ? -2.319 15.827 -29.623 1.00 43.22 85 ASP A C 1
ATOM 674 O O . ASP A 1 85 ? -2.041 15.701 -28.429 1.00 43.22 85 ASP A O 1
ATOM 678 N N . GLN A 1 86 ? -2.983 16.887 -30.077 1.00 48.53 86 GLN A N 1
ATOM 679 C CA . GLN A 1 86 ? -3.802 17.805 -29.318 1.00 48.53 86 GLN A CA 1
ATOM 680 C C . GLN A 1 86 ? -5.133 17.092 -29.066 1.00 48.53 86 GLN A C 1
ATOM 682 O O . GLN A 1 86 ? -6.190 17.463 -29.558 1.00 48.53 86 GLN A O 1
ATOM 687 N N . SER A 1 87 ? -5.077 15.999 -28.316 1.00 43.31 87 SER A N 1
ATOM 688 C CA . SER A 1 87 ? -6.255 15.350 -27.756 1.00 43.31 87 SER A CA 1
ATOM 689 C C . SER A 1 87 ? -5.858 14.667 -26.455 1.00 43.31 87 SER A C 1
ATOM 691 O O . SER A 1 87 ? -5.848 13.445 -26.316 1.00 43.31 87 SER A O 1
ATOM 693 N N . ARG A 1 88 ? -5.551 15.494 -25.443 1.00 51.00 88 ARG A N 1
ATOM 694 C CA . ARG A 1 88 ? -5.579 15.094 -24.026 1.00 51.00 88 ARG A CA 1
ATOM 695 C C . ARG A 1 88 ? -7.018 14.711 -23.661 1.00 51.00 88 ARG A C 1
ATOM 697 O O . ARG A 1 88 ? -7.744 15.471 -23.034 1.00 51.00 88 ARG A O 1
ATOM 704 N N . SER A 1 89 ? -7.451 13.532 -24.095 1.00 52.97 89 SER A N 1
ATOM 705 C CA . SER A 1 89 ? -8.761 12.986 -23.767 1.00 52.97 89 SER A CA 1
ATOM 706 C C . SER A 1 89 ? -8.830 12.727 -22.261 1.00 52.97 89 SER A C 1
ATOM 708 O O . SER A 1 89 ? -7.965 12.047 -21.708 1.00 52.97 89 SER A O 1
ATOM 710 N N . HIS A 1 90 ? -9.876 13.220 -21.594 1.00 58.78 90 HIS A N 1
ATOM 711 C CA . HIS A 1 90 ? -10.161 13.009 -20.164 1.00 58.78 90 HIS A CA 1
ATOM 712 C C . HIS A 1 90 ? -10.059 11.521 -19.748 1.00 58.78 90 HIS A C 1
ATOM 714 O O . HIS A 1 90 ? -9.627 11.175 -18.647 1.00 58.78 90 HIS A O 1
ATOM 720 N N . ARG A 1 91 ? -10.361 10.614 -20.691 1.00 60.25 91 ARG A N 1
ATOM 721 C CA . ARG A 1 91 ? -10.242 9.155 -20.547 1.00 60.25 91 ARG A CA 1
ATOM 722 C C . ARG A 1 91 ? -8.804 8.673 -20.299 1.00 60.25 91 ARG A C 1
ATOM 724 O O . ARG A 1 91 ? -8.611 7.687 -19.592 1.00 60.25 91 ARG A O 1
ATOM 731 N N . SER A 1 92 ? -7.799 9.352 -20.852 1.00 59.28 92 SER A N 1
ATOM 732 C CA . SER A 1 92 ? -6.371 9.054 -20.651 1.00 59.28 92 SER A CA 1
ATOM 733 C C . SER A 1 92 ? -5.915 9.395 -19.228 1.00 59.28 92 SER A C 1
ATOM 735 O O . SER A 1 92 ? -5.201 8.611 -18.598 1.00 59.28 92 SER A O 1
ATOM 737 N N . TYR A 1 93 ? -6.407 10.512 -18.680 1.00 69.25 93 TYR A N 1
ATOM 738 C CA . TYR A 1 93 ? -6.086 10.950 -17.320 1.00 69.25 93 TYR A CA 1
ATOM 739 C C . TYR A 1 93 ? -6.653 9.985 -16.275 1.00 69.25 93 TYR A C 1
ATOM 741 O O . TYR A 1 93 ? -5.925 9.550 -15.388 1.00 69.25 93 TYR A O 1
ATOM 749 N N . TYR A 1 94 ? -7.905 9.544 -16.444 1.00 73.56 94 TYR A N 1
ATOM 750 C CA . TYR A 1 94 ? -8.521 8.567 -15.542 1.00 73.56 94 TYR A CA 1
ATOM 751 C C . TYR A 1 94 ? -7.821 7.204 -15.590 1.00 73.56 94 TYR A C 1
ATOM 753 O O . TYR A 1 94 ? -7.581 6.600 -14.552 1.00 73.56 94 TYR A O 1
ATOM 761 N N . ARG A 1 95 ? -7.406 6.725 -16.774 1.00 72.12 95 ARG A N 1
ATOM 762 C CA . ARG A 1 95 ? -6.613 5.482 -16.881 1.00 72.12 95 ARG A CA 1
ATOM 763 C C . ARG A 1 95 ? -5.237 5.608 -16.232 1.00 72.12 95 ARG A C 1
ATOM 765 O O . ARG A 1 95 ? -4.704 4.622 -15.729 1.00 72.12 95 ARG A O 1
ATOM 772 N N . ARG A 1 96 ? -4.632 6.796 -16.262 1.00 69.31 96 ARG A N 1
ATOM 773 C CA . ARG A 1 96 ? -3.361 7.056 -15.580 1.00 69.31 96 ARG A CA 1
ATOM 774 C C . ARG A 1 96 ? -3.562 7.114 -14.067 1.00 69.31 96 ARG A C 1
ATOM 776 O O . ARG A 1 96 ? -2.864 6.403 -13.361 1.00 69.31 96 ARG A O 1
ATOM 783 N N . MET A 1 97 ? -4.567 7.845 -13.594 1.00 68.12 97 MET A N 1
ATOM 784 C CA . MET A 1 97 ? -4.902 7.955 -12.172 1.00 68.12 97 MET A CA 1
ATOM 785 C C . MET A 1 97 ? -5.350 6.618 -11.571 1.00 68.12 97 MET A C 1
ATOM 787 O O . MET A 1 97 ? -4.912 6.259 -10.489 1.00 68.12 97 MET A O 1
ATOM 791 N N . LYS A 1 98 ? -6.125 5.816 -12.309 1.00 74.56 98 LYS A N 1
ATOM 792 C CA . LYS A 1 98 ? -6.503 4.458 -11.899 1.00 74.56 98 LYS A CA 1
ATOM 793 C C . LYS A 1 98 ? -5.293 3.534 -11.757 1.00 74.56 98 LYS A C 1
ATOM 795 O O . LYS A 1 98 ? -5.286 2.712 -10.855 1.00 74.56 98 LYS A O 1
ATOM 800 N N . ARG A 1 99 ? -4.269 3.672 -12.610 1.00 76.81 99 ARG A N 1
ATOM 801 C CA . ARG A 1 99 ? -3.006 2.932 -12.439 1.00 76.81 99 ARG A CA 1
ATOM 802 C C . ARG A 1 99 ? -2.262 3.380 -11.181 1.00 76.81 99 ARG A C 1
ATOM 804 O O . ARG A 1 99 ? -1.861 2.521 -10.416 1.00 76.81 99 ARG A O 1
ATOM 811 N N . TYR A 1 100 ? -2.197 4.687 -10.921 1.00 69.81 100 TYR A N 1
ATOM 812 C CA . TYR A 1 100 ? -1.631 5.221 -9.675 1.00 69.81 100 TYR A CA 1
ATOM 813 C C . TYR A 1 100 ? -2.382 4.757 -8.417 1.00 69.81 100 TYR A C 1
ATOM 815 O O . TYR A 1 100 ? -1.757 4.536 -7.391 1.00 69.81 100 TYR A O 1
ATOM 823 N N . LEU A 1 101 ? -3.707 4.606 -8.470 1.00 70.25 101 LEU A N 1
ATOM 824 C CA . LEU A 1 101 ? -4.505 4.106 -7.341 1.00 70.25 101 LEU A CA 1
ATOM 825 C C . LEU A 1 101 ? -4.467 2.578 -7.192 1.00 70.25 101 LEU A C 1
ATOM 827 O O . LEU A 1 101 ? -4.919 2.061 -6.179 1.00 70.25 101 LEU A O 1
ATOM 831 N N . ASN A 1 102 ? -3.974 1.844 -8.190 1.00 74.56 102 ASN A N 1
ATOM 832 C CA . ASN A 1 102 ? -3.863 0.388 -8.110 1.00 74.56 102 ASN A CA 1
ATOM 833 C C . ASN A 1 102 ? -2.587 -0.057 -7.376 1.00 74.56 102 ASN A C 1
ATOM 835 O O . ASN A 1 102 ? -2.496 -1.205 -6.947 1.00 74.56 102 ASN A O 1
ATOM 839 N N . ASP A 1 103 ? -1.619 0.847 -7.214 1.00 77.88 103 ASP A N 1
ATOM 840 C CA . ASP A 1 103 ? -0.430 0.607 -6.406 1.00 77.88 103 ASP A CA 1
ATOM 841 C C . ASP A 1 103 ? -0.787 0.793 -4.926 1.00 77.88 103 ASP A C 1
ATOM 843 O O . ASP A 1 103 ? -1.031 1.909 -4.464 1.00 77.88 103 ASP A O 1
ATOM 847 N N . PHE A 1 104 ? -0.815 -0.314 -4.175 1.00 72.50 104 PHE A N 1
ATOM 848 C CA . PHE A 1 104 ? -1.161 -0.340 -2.747 1.00 72.50 104 PHE A CA 1
ATOM 849 C C . PHE A 1 104 ? -0.400 0.725 -1.945 1.00 72.50 104 PHE A C 1
ATOM 851 O O . PHE A 1 104 ? -0.991 1.470 -1.167 1.00 72.50 104 PHE A O 1
ATOM 858 N N . TRP A 1 105 ? 0.901 0.856 -2.203 1.00 71.69 105 TRP A N 1
ATOM 859 C CA . TRP A 1 105 ? 1.778 1.815 -1.534 1.00 71.69 105 TRP A CA 1
ATOM 860 C C . TRP A 1 105 ? 1.346 3.269 -1.739 1.00 71.69 105 TRP A C 1
ATOM 862 O O . TRP A 1 105 ? 1.297 4.035 -0.779 1.00 71.69 105 TRP A O 1
ATOM 872 N N . ASN A 1 106 ? 0.904 3.608 -2.951 1.00 78.31 106 ASN A N 1
ATOM 873 C CA . ASN A 1 106 ? 0.458 4.952 -3.305 1.00 78.31 106 ASN A CA 1
ATOM 874 C C . ASN A 1 106 ? -0.934 5.275 -2.720 1.00 78.31 106 ASN A C 1
ATOM 876 O O . ASN A 1 106 ? -1.233 6.426 -2.404 1.00 78.31 106 ASN A O 1
ATOM 880 N N . VAL A 1 107 ? -1.787 4.263 -2.514 1.00 79.94 107 VAL A N 1
ATOM 881 C CA . VAL A 1 107 ? -3.044 4.419 -1.758 1.00 79.94 107 VAL A CA 1
ATOM 882 C C . VAL A 1 107 ? -2.758 4.691 -0.283 1.00 79.94 107 VAL A C 1
ATOM 884 O O . VAL A 1 107 ? -3.373 5.581 0.303 1.00 79.94 107 VAL A O 1
ATOM 887 N N . VAL A 1 108 ? -1.808 3.965 0.314 1.00 77.00 108 VAL A N 1
ATOM 888 C CA . VAL A 1 108 ? -1.396 4.188 1.708 1.00 77.00 108 VAL A CA 1
ATOM 889 C C . VAL A 1 108 ? -0.726 5.562 1.865 1.00 77.00 108 VAL A C 1
ATOM 891 O O . VAL A 1 108 ? -0.978 6.245 2.856 1.00 77.00 108 VAL A O 1
ATOM 894 N N . ASP A 1 109 ? 0.066 6.012 0.883 1.00 81.69 109 ASP A N 1
ATOM 895 C CA . ASP A 1 109 ? 0.612 7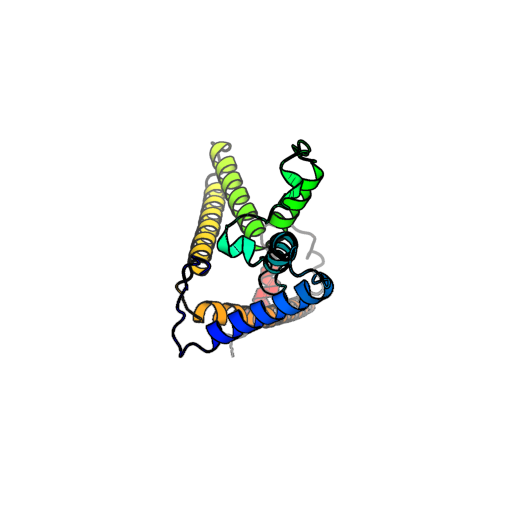.380 0.831 1.00 81.69 109 ASP A CA 1
ATOM 896 C C . ASP A 1 109 ? -0.504 8.424 0.828 1.00 81.69 109 ASP A C 1
ATOM 898 O O . ASP A 1 109 ? -0.523 9.323 1.671 1.00 81.69 109 ASP A O 1
ATOM 902 N N . LEU A 1 110 ? -1.477 8.277 -0.073 1.00 83.00 110 LEU A N 1
ATOM 903 C CA . LEU A 1 110 ? -2.606 9.196 -0.176 1.00 83.00 110 LEU A CA 1
ATOM 904 C C . LEU A 1 110 ? -3.409 9.239 1.129 1.00 83.00 110 LEU A C 1
ATOM 906 O O . LEU A 1 110 ? -3.740 10.322 1.610 1.00 83.00 110 LEU A O 1
ATOM 910 N N . LEU A 1 111 ? -3.675 8.078 1.732 1.00 83.62 111 LEU A N 1
ATOM 911 C CA . LEU A 1 111 ? -4.383 7.975 3.006 1.00 83.62 111 LEU A CA 1
ATOM 912 C C . LEU A 1 111 ? -3.617 8.681 4.134 1.00 83.62 111 LEU A C 1
ATOM 914 O O . LEU A 1 111 ? -4.224 9.405 4.924 1.00 83.62 111 LEU A O 1
ATOM 918 N N . SER A 1 112 ? -2.288 8.528 4.182 1.00 83.38 112 SER A N 1
ATOM 919 C CA . SER A 1 112 ? -1.443 9.204 5.173 1.00 83.38 112 SER A CA 1
ATOM 920 C C . SER A 1 112 ? -1.480 10.726 5.031 1.00 83.38 112 SER A C 1
ATOM 922 O O . SER A 1 112 ? -1.661 11.438 6.020 1.00 83.38 112 SER A O 1
ATOM 924 N N . TYR A 1 113 ? -1.392 11.229 3.798 1.00 84.94 113 TYR A N 1
ATOM 925 C CA . TYR A 1 113 ? -1.415 12.656 3.505 1.00 84.94 113 TYR A CA 1
ATOM 926 C C . TYR A 1 113 ? -2.782 13.275 3.817 1.00 84.94 113 TYR A C 1
ATOM 928 O O . TYR A 1 113 ? -2.862 14.325 4.453 1.00 84.94 113 TYR A O 1
ATOM 936 N N . VAL A 1 114 ? -3.868 12.586 3.454 1.00 85.44 114 VAL A N 1
ATOM 937 C CA . VAL A 1 114 ? -5.240 12.997 3.789 1.00 85.44 114 VAL A CA 1
ATOM 938 C C . VAL A 1 114 ? -5.453 13.014 5.303 1.00 85.44 114 VAL A C 1
ATOM 940 O O . VAL A 1 114 ? -6.010 13.979 5.823 1.00 85.44 114 VAL A O 1
ATOM 943 N N . SER A 1 115 ? -4.969 12.002 6.031 1.00 81.56 115 SER A N 1
ATOM 944 C CA . SER A 1 115 ? -5.059 11.967 7.496 1.00 81.56 115 SER A CA 1
ATOM 945 C C . SER A 1 115 ? -4.273 13.104 8.156 1.00 81.56 115 SER A C 1
ATOM 947 O O . SER A 1 115 ? -4.710 13.635 9.178 1.00 81.56 115 SER A O 1
ATOM 949 N N . LEU A 1 116 ? -3.130 13.492 7.586 1.00 81.81 116 LEU A N 1
ATOM 950 C CA . LEU A 1 116 ? -2.322 14.612 8.065 1.00 81.81 116 LEU A CA 1
ATOM 951 C C . LEU A 1 116 ? -3.049 15.942 7.838 1.00 81.81 116 LEU A C 1
ATOM 953 O O . LEU A 1 116 ? -3.188 16.726 8.776 1.00 81.81 116 LEU A O 1
ATOM 957 N N . ILE A 1 117 ? -3.577 16.168 6.632 1.00 84.19 117 ILE A N 1
ATOM 958 C CA . ILE A 1 117 ? -4.369 17.367 6.325 1.00 84.19 117 ILE A CA 1
ATOM 959 C C . ILE A 1 117 ? -5.592 17.446 7.235 1.00 84.19 117 ILE A C 1
ATOM 961 O O . ILE A 1 117 ? -5.846 18.499 7.808 1.00 84.19 117 ILE A O 1
ATOM 965 N N . ALA A 1 118 ? -6.316 16.343 7.429 1.00 83.19 118 ALA A N 1
ATOM 966 C CA . ALA A 1 118 ? -7.473 16.310 8.316 1.00 83.19 118 ALA A CA 1
ATOM 967 C C . ALA A 1 118 ? -7.100 16.699 9.758 1.00 83.19 118 ALA A C 1
ATOM 969 O O . ALA A 1 118 ? -7.793 17.512 10.368 1.00 83.19 118 ALA A O 1
ATOM 970 N N . ALA A 1 119 ? -5.978 16.194 10.285 1.00 79.31 119 ALA A N 1
ATOM 971 C CA . ALA A 1 119 ? -5.483 16.572 11.609 1.00 79.31 119 ALA A CA 1
ATOM 972 C C . ALA A 1 119 ? -5.129 18.070 11.697 1.00 79.31 119 ALA A C 1
ATOM 974 O O . ALA A 1 119 ? -5.457 18.718 12.692 1.00 79.31 119 ALA A O 1
ATOM 975 N N . LEU A 1 120 ? -4.520 18.639 10.650 1.00 77.75 120 LEU A N 1
ATOM 976 C CA . LEU A 1 120 ? -4.221 20.073 10.573 1.00 77.75 120 LEU A CA 1
ATOM 977 C C . LEU A 1 120 ? -5.488 20.927 10.454 1.00 77.75 120 LEU A C 1
ATOM 979 O O . LEU A 1 120 ? -5.590 21.947 11.127 1.00 77.75 120 LEU A O 1
ATOM 983 N N . CYS A 1 121 ? -6.474 20.502 9.661 1.00 79.81 121 CYS A N 1
ATOM 984 C CA . CYS A 1 121 ? -7.763 21.179 9.541 1.00 79.81 121 CYS A CA 1
ATOM 985 C C . CYS A 1 121 ? -8.501 21.206 10.884 1.00 79.81 121 CYS A C 1
ATOM 987 O O . CYS A 1 121 ? -8.990 22.259 11.285 1.00 79.81 121 CYS A O 1
ATOM 989 N N . ILE A 1 122 ? -8.521 20.085 11.614 1.00 77.69 122 ILE A N 1
ATOM 990 C CA . ILE A 1 122 ? -9.107 20.009 12.962 1.00 77.69 122 ILE A CA 1
ATOM 991 C C . ILE A 1 122 ? -8.361 20.938 13.928 1.00 77.69 122 ILE A C 1
ATOM 993 O O . ILE A 1 122 ? -8.990 21.637 14.718 1.00 77.69 122 ILE A O 1
ATOM 997 N N . CYS A 1 123 ? -7.029 20.981 13.845 1.00 70.81 123 CYS A N 1
ATOM 998 C CA . CYS A 1 123 ? -6.209 21.854 14.680 1.00 70.81 123 CYS A CA 1
ATOM 999 C C . CYS A 1 123 ? -6.410 23.345 14.364 1.00 70.81 123 CYS A C 1
ATOM 1001 O O . CYS A 1 123 ? -6.349 24.171 15.270 1.00 70.81 123 CYS A O 1
ATOM 1003 N N . HIS A 1 124 ? -6.638 23.697 13.096 1.00 71.50 124 HIS A N 1
ATOM 1004 C CA . HIS A 1 124 ? -6.791 25.084 12.660 1.00 71.50 124 HIS A CA 1
ATOM 1005 C C . HIS A 1 124 ? -8.188 25.645 12.952 1.00 71.50 124 HIS A C 1
ATOM 1007 O O . HIS A 1 124 ? -8.318 26.805 13.328 1.00 71.50 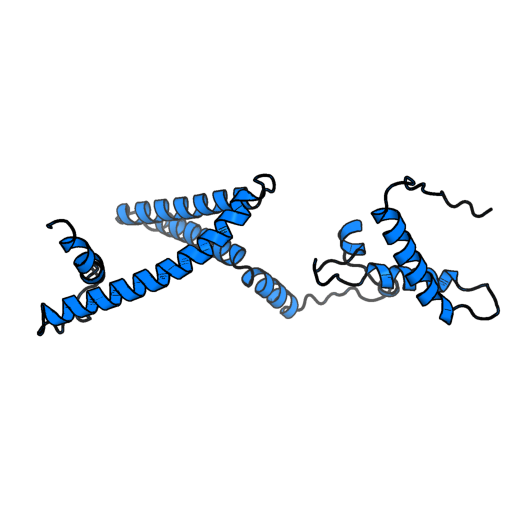124 HIS A O 1
ATOM 1013 N N . PHE A 1 125 ? -9.235 24.832 12.794 1.00 70.75 125 PHE A N 1
ATOM 1014 C CA . PHE A 1 125 ? -10.617 25.307 12.900 1.00 70.75 125 PHE A CA 1
ATOM 1015 C C . PHE A 1 125 ? -11.179 25.281 14.329 1.00 70.75 125 PHE A C 1
ATOM 1017 O O . PHE A 1 125 ? -12.152 25.976 14.614 1.00 70.75 125 PHE A O 1
ATOM 1024 N N . HIS A 1 126 ? -10.604 24.486 15.237 1.00 66.25 126 HIS A N 1
ATOM 1025 C CA . HIS A 1 126 ? -11.228 24.194 16.529 1.00 66.25 126 HIS A CA 1
ATOM 1026 C C . HIS A 1 126 ? -10.462 24.828 17.702 1.00 66.25 126 HIS A C 1
ATOM 1028 O O . HIS A 1 126 ? -9.729 24.170 18.440 1.00 66.25 126 HIS A O 1
ATOM 1034 N N . LEU A 1 127 ? -10.641 26.144 17.859 1.00 60.22 127 LEU A N 1
ATOM 1035 C CA . LEU A 1 127 ? -9.863 26.992 18.768 1.00 60.22 127 LEU A CA 1
ATOM 1036 C C . LEU A 1 127 ? -10.266 26.908 20.259 1.00 60.22 127 LEU A C 1
ATOM 1038 O O . LEU A 1 127 ? -9.493 27.378 21.087 1.00 60.22 127 LEU A O 1
ATOM 1042 N N . SER A 1 128 ? -11.416 26.333 20.654 1.00 55.16 128 SER A N 1
ATOM 1043 C CA . SER A 1 128 ? -11.926 26.563 22.026 1.00 55.16 128 SER A CA 1
ATOM 1044 C C . SER A 1 128 ? -12.134 25.376 22.980 1.00 55.16 128 SER A C 1
ATOM 1046 O O . SER A 1 128 ? -12.108 25.659 24.171 1.00 55.16 128 SER A O 1
ATOM 1048 N N . GLN A 1 129 ? -12.256 24.090 22.593 1.00 57.62 129 GLN A N 1
ATOM 1049 C CA . GLN A 1 129 ? -12.357 22.990 23.600 1.00 57.62 129 GLN A CA 1
ATOM 1050 C C . GLN A 1 129 ? -11.823 21.588 23.216 1.00 57.62 129 GLN A C 1
ATOM 1052 O O . GLN A 1 129 ? -11.784 20.696 24.063 1.00 57.62 129 GLN A O 1
ATOM 1057 N N . THR A 1 130 ? -11.334 21.342 21.996 1.00 62.31 130 THR A N 1
ATOM 1058 C CA . THR A 1 130 ? -10.937 19.983 21.551 1.00 62.31 130 THR A CA 1
ATOM 1059 C C . THR A 1 130 ? -9.437 19.688 21.648 1.00 62.31 130 THR A C 1
ATOM 1061 O O . THR A 1 130 ? -8.883 18.983 20.802 1.00 62.31 130 THR A O 1
ATOM 1064 N N . PHE A 1 131 ? -8.750 20.196 22.674 1.00 64.00 131 PHE A N 1
ATOM 1065 C CA . PHE A 1 131 ? -7.291 20.046 22.789 1.00 64.00 131 PHE A CA 1
ATOM 1066 C C . PHE A 1 131 ? -6.847 18.576 22.929 1.00 64.00 131 PHE A C 1
ATOM 1068 O O . PHE A 1 131 ? -5.889 18.139 22.289 1.00 64.00 131 PHE A O 1
ATOM 1075 N N . THR A 1 132 ? -7.579 17.768 23.704 1.00 71.44 132 THR A N 1
ATOM 1076 C CA . THR A 1 132 ? -7.225 16.357 23.957 1.00 71.44 132 THR A CA 1
ATOM 1077 C C . THR A 1 132 ? -7.359 15.485 22.708 1.00 71.44 132 THR A C 1
ATOM 1079 O O . THR A 1 132 ? -6.486 14.662 22.425 1.00 71.44 132 THR A O 1
ATOM 1082 N N . TYR A 1 133 ? -8.431 15.674 21.935 1.00 72.69 133 TYR A N 1
ATOM 1083 C CA . TYR A 1 133 ? -8.666 14.920 20.702 1.00 72.69 133 TYR A CA 1
ATOM 1084 C C . TYR A 1 133 ? -7.695 15.334 19.598 1.00 72.69 133 TYR A C 1
ATOM 1086 O O . TYR A 1 133 ? -7.126 14.466 18.936 1.00 72.69 133 TYR A O 1
ATOM 1094 N N . ALA A 1 134 ? -7.424 16.636 19.463 1.00 73.62 134 ALA A N 1
ATOM 1095 C CA . ALA A 1 134 ? -6.443 17.144 18.509 1.00 73.62 134 ALA A CA 1
ATOM 1096 C C . ALA A 1 134 ? -5.046 16.553 18.764 1.00 73.62 134 ALA A C 1
ATOM 1098 O O . ALA A 1 134 ? -4.394 16.089 17.831 1.00 73.62 134 ALA A O 1
ATOM 1099 N N . ARG A 1 135 ? -4.615 16.464 20.031 1.00 75.88 135 ARG A N 1
ATOM 1100 C CA . ARG A 1 135 ? -3.310 15.890 20.400 1.00 75.88 135 ARG A CA 1
ATOM 1101 C C . ARG A 1 135 ? -3.189 14.403 20.054 1.00 75.88 135 ARG A C 1
ATOM 1103 O O . ARG A 1 135 ? -2.145 13.977 19.563 1.00 75.88 135 ARG A O 1
ATOM 1110 N N . ARG A 1 136 ? -4.250 13.616 20.272 1.00 81.44 136 ARG A N 1
ATOM 1111 C CA . ARG A 1 136 ? -4.287 12.188 19.898 1.00 81.44 136 ARG A CA 1
ATOM 1112 C C . ARG A 1 136 ? -4.226 12.003 18.382 1.00 81.44 136 ARG A C 1
ATOM 1114 O O . ARG A 1 136 ? -3.437 11.197 17.902 1.00 81.44 136 ARG A O 1
ATOM 1121 N N . MET A 1 137 ? -4.999 12.792 17.636 1.00 78.44 137 MET A N 1
ATOM 1122 C CA . MET A 1 137 ? -5.020 12.738 16.169 1.00 78.44 137 MET A CA 1
ATOM 1123 C C . MET A 1 137 ? -3.685 13.178 15.556 1.00 78.44 137 MET A C 1
ATOM 1125 O O . MET A 1 137 ? -3.204 12.540 14.625 1.00 78.44 137 MET A O 1
ATOM 1129 N N . PHE A 1 138 ? -3.043 14.206 16.118 1.00 79.31 138 PHE A N 1
ATOM 1130 C CA . PHE A 1 138 ? -1.714 14.651 15.694 1.00 79.31 138 PHE A CA 1
ATOM 1131 C C . PHE A 1 138 ? -0.621 13.615 15.997 1.00 79.31 138 PHE A C 1
ATOM 1133 O O . PHE A 1 138 ? 0.255 13.366 15.176 1.00 79.31 138 PHE A O 1
ATOM 1140 N N . SER A 1 139 ? -0.686 12.947 17.153 1.00 84.81 139 SER A N 1
ATOM 1141 C CA . SER A 1 139 ? 0.249 11.860 17.468 1.00 84.81 139 SER A CA 1
ATOM 1142 C C . SER A 1 139 ? 0.108 10.679 16.504 1.00 84.81 139 SER A C 1
ATOM 1144 O O . SER A 1 139 ? 1.111 10.085 16.116 1.00 84.81 139 SER A O 1
ATOM 1146 N N . LEU A 1 140 ? -1.123 10.335 16.111 1.00 80.94 140 LEU A N 1
ATOM 1147 C CA . LEU A 1 140 ? -1.377 9.270 15.141 1.00 80.94 140 LEU A CA 1
ATOM 1148 C C . LEU A 1 140 ? -0.907 9.659 13.735 1.00 80.94 140 LEU A C 1
ATOM 1150 O O . LEU A 1 140 ? -0.290 8.836 13.063 1.00 80.94 140 LEU A O 1
ATOM 1154 N N . SER A 1 141 ? -1.123 10.904 13.298 1.00 82.88 141 SER A N 1
ATOM 1155 C CA . SER A 1 141 ? -0.638 11.357 11.988 1.00 82.88 141 SER A CA 1
ATOM 1156 C C . SER A 1 141 ? 0.893 11.376 11.910 1.00 82.88 141 SER A C 1
ATOM 1158 O O . SER A 1 141 ? 1.452 10.948 10.899 1.00 82.88 141 SER A O 1
ATOM 1160 N N . LEU A 1 142 ? 1.583 11.771 12.988 1.00 79.00 142 LEU A N 1
ATOM 1161 C CA . LEU A 1 142 ? 3.044 11.674 13.086 1.00 79.00 142 LEU A CA 1
ATOM 1162 C C . LEU A 1 142 ? 3.542 10.224 13.045 1.00 79.00 142 LEU A C 1
ATOM 1164 O O . LEU A 1 142 ? 4.550 9.947 12.396 1.00 79.00 142 LEU A O 1
ATOM 1168 N N . LEU A 1 143 ? 2.835 9.291 13.689 1.00 84.50 143 LEU A N 1
ATOM 1169 C CA . LEU A 1 143 ? 3.178 7.869 13.639 1.00 84.50 143 LEU A CA 1
ATOM 1170 C C . LEU A 1 143 ? 3.073 7.326 12.209 1.00 84.50 143 LEU A C 1
ATOM 1172 O O . LEU A 1 143 ? 3.993 6.662 11.734 1.00 84.50 143 LEU A O 1
ATOM 1176 N N . VAL A 1 144 ? 1.993 7.651 11.493 1.00 78.56 144 VAL A N 1
ATOM 1177 C CA . VAL A 1 144 ? 1.816 7.243 10.091 1.00 78.56 144 VAL A CA 1
ATOM 1178 C C . VAL A 1 144 ? 2.908 7.851 9.199 1.00 78.56 144 VAL A C 1
ATOM 1180 O O . VAL A 1 144 ? 3.473 7.152 8.359 1.00 78.56 144 VAL A O 1
ATOM 1183 N N . MET A 1 145 ? 3.272 9.117 9.417 1.00 79.69 145 MET A N 1
ATOM 1184 C CA . MET A 1 145 ? 4.386 9.768 8.715 1.00 79.69 145 MET A CA 1
ATOM 1185 C C . MET A 1 145 ? 5.736 9.079 8.995 1.00 79.69 145 MET A C 1
ATOM 1187 O O . MET A 1 145 ? 6.563 8.946 8.094 1.00 79.69 145 MET A O 1
ATOM 1191 N N . TYR A 1 146 ? 5.963 8.591 10.217 1.00 82.81 146 TYR A N 1
ATOM 1192 C CA . TYR A 1 146 ? 7.180 7.852 10.566 1.00 82.81 146 TYR A CA 1
ATOM 1193 C C . TYR A 1 146 ? 7.232 6.457 9.921 1.00 82.81 146 TYR A C 1
ATOM 1195 O O . TYR A 1 146 ? 8.274 6.054 9.405 1.00 82.81 146 TYR A O 1
ATOM 1203 N N . LEU A 1 147 ? 6.104 5.737 9.863 1.00 77.88 147 LEU A N 1
ATOM 1204 C CA . LEU A 1 147 ? 6.011 4.466 9.129 1.00 77.88 147 LEU A CA 1
ATOM 1205 C C . LEU A 1 147 ? 6.327 4.645 7.635 1.00 77.88 147 LEU A C 1
ATOM 1207 O O . LEU A 1 147 ? 6.958 3.786 7.024 1.00 77.88 147 LEU A O 1
ATOM 1211 N N . LYS A 1 148 ? 5.954 5.793 7.062 1.00 74.00 148 LYS A N 1
ATOM 1212 C CA . LYS A 1 148 ? 6.283 6.162 5.679 1.00 74.00 148 LYS A CA 1
ATOM 1213 C C . LYS A 1 148 ? 7.766 6.438 5.471 1.00 74.00 148 LYS A C 1
ATOM 1215 O O . LYS A 1 148 ? 8.349 5.997 4.485 1.00 74.00 148 LYS A O 1
ATOM 1220 N N . PHE A 1 149 ? 8.403 7.106 6.425 1.00 72.38 149 PHE A N 1
ATOM 1221 C CA . PHE A 1 149 ? 9.852 7.288 6.412 1.00 72.38 149 PHE A CA 1
ATOM 1222 C C . PHE A 1 149 ? 10.596 5.941 6.441 1.00 72.38 149 PHE A C 1
ATOM 1224 O O . PHE A 1 149 ? 11.564 5.751 5.705 1.00 72.38 149 PHE A O 1
ATOM 1231 N N . LEU A 1 150 ? 10.090 4.972 7.210 1.00 72.38 150 LEU A N 1
ATOM 1232 C CA . LEU A 1 150 ? 10.620 3.606 7.255 1.00 72.38 150 LEU A CA 1
ATOM 1233 C C . LEU A 1 150 ? 10.459 2.866 5.914 1.00 72.38 150 LEU A C 1
ATOM 1235 O O . LEU A 1 150 ? 11.356 2.132 5.503 1.00 72.38 150 LEU A O 1
ATOM 1239 N N . GLU A 1 151 ? 9.365 3.103 5.192 1.00 71.44 151 GLU A N 1
ATOM 1240 C CA . GLU A 1 151 ? 9.143 2.565 3.844 1.00 71.44 151 GLU A CA 1
ATOM 1241 C C . GLU A 1 151 ? 10.130 3.141 2.816 1.00 71.44 151 GLU A C 1
ATOM 1243 O O . GLU A 1 151 ? 10.708 2.397 2.025 1.00 71.44 151 GLU A O 1
ATOM 1248 N N . VAL A 1 152 ? 10.405 4.450 2.863 1.00 69.94 152 VAL A N 1
ATOM 1249 C CA . VAL A 1 152 ? 11.415 5.083 1.995 1.00 69.94 152 VAL A CA 1
ATOM 1250 C C . VAL A 1 152 ? 12.804 4.489 2.247 1.00 69.94 152 VAL A C 1
ATOM 1252 O O . VAL A 1 152 ? 13.545 4.261 1.289 1.00 69.94 152 VAL A O 1
ATOM 1255 N N . PHE A 1 153 ? 13.142 4.152 3.497 1.00 65.50 153 PHE A N 1
ATOM 1256 C CA . PHE A 1 153 ? 14.361 3.397 3.809 1.00 65.50 153 PHE A CA 1
ATOM 1257 C C . PHE A 1 153 ? 14.344 1.969 3.272 1.00 65.50 153 PHE A C 1
ATOM 1259 O O . PHE A 1 153 ? 15.367 1.489 2.790 1.00 65.50 153 PHE A O 1
ATOM 1266 N N . PHE A 1 154 ? 13.192 1.303 3.316 1.00 61.88 154 PHE A N 1
ATOM 1267 C CA . PHE A 1 154 ? 13.016 -0.032 2.749 1.00 61.88 154 PHE A CA 1
ATOM 1268 C C . PHE A 1 154 ? 13.191 -0.032 1.218 1.00 61.88 154 PHE A C 1
ATOM 1270 O O . PHE A 1 154 ? 13.689 -1.002 0.650 1.00 61.88 154 PHE A O 1
ATOM 1277 N N . ILE A 1 155 ? 12.826 1.074 0.554 1.00 62.78 155 ILE A N 1
ATOM 1278 C CA . ILE A 1 155 ? 12.935 1.273 -0.901 1.00 62.78 155 ILE A CA 1
ATOM 1279 C C . ILE A 1 155 ? 14.325 1.775 -1.323 1.00 62.78 155 ILE A C 1
ATOM 1281 O O . ILE A 1 155 ? 14.776 1.432 -2.417 1.00 62.78 155 ILE A O 1
ATOM 1285 N N . HIS A 1 156 ? 15.047 2.528 -0.483 1.00 62.78 156 HIS A N 1
ATOM 1286 C CA . HIS A 1 156 ? 16.425 2.975 -0.748 1.00 62.78 156 HIS A CA 1
ATOM 1287 C C . HIS A 1 156 ? 17.452 1.827 -0.618 1.00 62.78 156 HIS A C 1
ATOM 1289 O O . HIS A 1 156 ? 18.392 1.883 0.166 1.00 62.78 156 HIS A O 1
ATOM 1295 N N . GLY A 1 157 ? 17.257 0.763 -1.404 1.00 54.69 157 GLY A N 1
ATOM 1296 C CA . GLY A 1 157 ? 18.221 0.055 -2.261 1.00 54.69 157 GLY A CA 1
ATOM 1297 C C . GLY A 1 157 ? 19.574 -0.439 -1.733 1.00 54.69 157 GLY A C 1
ATOM 1298 O O . GLY A 1 157 ? 20.324 -1.025 -2.509 1.00 54.69 157 GLY A O 1
ATOM 1299 N N . LYS A 1 158 ? 19.936 -0.221 -0.469 1.00 56.78 158 LYS A N 1
ATOM 1300 C CA . LYS A 1 158 ? 21.233 -0.621 0.110 1.00 56.78 158 LYS A CA 1
ATOM 1301 C C . LYS A 1 158 ? 21.088 -1.612 1.264 1.00 56.78 158 LYS A C 1
ATOM 1303 O O . LYS A 1 158 ? 22.069 -2.248 1.637 1.00 56.78 158 LYS A O 1
ATOM 1308 N N . LEU A 1 159 ? 19.882 -1.789 1.799 1.00 54.81 159 LEU A N 1
ATOM 1309 C CA . LEU A 1 159 ? 19.587 -2.769 2.843 1.00 54.81 159 LEU A CA 1
ATOM 1310 C C . LEU A 1 159 ? 19.332 -4.144 2.210 1.00 54.81 159 LEU A C 1
ATOM 1312 O O . LEU A 1 159 ? 18.195 -4.561 2.159 1.00 54.81 159 LEU A O 1
ATOM 1316 N N . GLY A 1 160 ? 20.381 -4.790 1.693 1.00 59.25 160 GLY A N 1
ATOM 1317 C CA . GLY A 1 160 ? 20.518 -6.208 1.297 1.00 59.25 160 GLY A CA 1
ATOM 1318 C C . GLY A 1 160 ? 19.296 -7.150 1.070 1.00 59.25 160 GLY A C 1
ATOM 1319 O O . GLY A 1 160 ? 18.171 -6.757 0.791 1.00 59.25 160 GLY A O 1
ATOM 1320 N N . PRO A 1 161 ? 19.518 -8.476 1.122 1.00 70.81 161 PRO A N 1
ATOM 1321 C CA . PRO A 1 161 ? 18.464 -9.491 0.962 1.00 70.81 161 PRO A CA 1
ATOM 1322 C C . PRO A 1 161 ? 17.612 -9.723 2.229 1.00 70.81 161 PRO A C 1
ATOM 1324 O O . PRO A 1 161 ? 16.583 -10.393 2.171 1.00 70.81 161 PRO A O 1
ATOM 1327 N N . THR A 1 162 ? 18.003 -9.169 3.380 1.00 74.06 162 THR A N 1
ATOM 1328 C CA . THR A 1 162 ? 17.379 -9.416 4.692 1.00 74.06 162 THR A CA 1
ATOM 1329 C C . THR A 1 162 ? 15.969 -8.821 4.871 1.00 74.06 162 THR A C 1
ATOM 1331 O O . THR A 1 162 ? 15.090 -9.572 5.292 1.00 74.06 162 THR A O 1
ATOM 1334 N N . PRO A 1 163 ? 15.660 -7.553 4.515 1.00 74.31 163 PRO A N 1
ATOM 1335 C CA . PRO A 1 163 ? 14.287 -7.037 4.587 1.00 74.31 163 PRO A CA 1
ATOM 1336 C C . PRO A 1 163 ? 13.331 -7.736 3.610 1.00 74.31 163 PRO A C 1
ATOM 1338 O O . PRO A 1 163 ? 12.166 -7.972 3.936 1.00 74.31 163 PRO A O 1
ATOM 1341 N N . LEU A 1 164 ? 13.828 -8.117 2.426 1.00 70.62 164 LEU A N 1
ATOM 1342 C CA . LEU A 1 164 ? 13.066 -8.884 1.437 1.00 70.62 164 LEU A CA 1
ATOM 1343 C C . LEU A 1 164 ? 12.689 -10.279 1.969 1.00 70.62 164 LEU A C 1
ATOM 1345 O O . LEU A 1 164 ? 11.610 -10.775 1.657 1.00 70.62 164 LEU A O 1
ATOM 1349 N N . MET A 1 165 ? 13.558 -10.883 2.783 1.00 81.31 165 MET A N 1
ATOM 1350 C CA . MET A 1 165 ? 13.304 -12.156 3.457 1.00 81.31 165 MET A CA 1
ATOM 1351 C C . MET A 1 165 ? 12.311 -11.996 4.620 1.00 81.31 165 MET A C 1
ATOM 1353 O O . MET A 1 165 ? 11.384 -12.791 4.749 1.00 81.31 165 MET A O 1
ATOM 1357 N N . ILE A 1 166 ? 12.433 -10.927 5.419 1.00 82.06 166 ILE A N 1
ATOM 1358 C CA . ILE A 1 166 ? 11.532 -10.652 6.554 1.00 82.06 166 ILE A CA 1
ATOM 1359 C C . ILE A 1 166 ? 10.086 -10.438 6.094 1.00 82.06 166 ILE A C 1
ATOM 1361 O O . ILE A 1 166 ? 9.179 -10.963 6.730 1.00 82.06 166 ILE A O 1
ATOM 1365 N N . LYS A 1 167 ? 9.835 -9.713 4.994 1.00 75.81 167 LYS A N 1
ATOM 1366 C CA . LYS A 1 167 ? 8.451 -9.485 4.525 1.00 75.81 167 LYS A CA 1
ATOM 1367 C C . LYS A 1 167 ? 7.723 -10.779 4.135 1.00 75.81 167 LYS A C 1
ATOM 1369 O O . LYS A 1 167 ? 6.508 -10.853 4.287 1.00 75.81 167 LYS A O 1
ATOM 1374 N N . GLU A 1 168 ? 8.448 -11.782 3.637 1.00 81.56 168 GLU A N 1
ATOM 1375 C CA . GLU A 1 168 ? 7.856 -13.056 3.218 1.00 81.56 168 GLU A CA 1
ATOM 1376 C C . GLU A 1 168 ? 7.501 -13.908 4.442 1.00 81.56 168 GLU A C 1
ATOM 1378 O O . GLU A 1 168 ? 6.400 -14.444 4.515 1.00 81.56 168 GLU A O 1
ATOM 1383 N N . ILE A 1 169 ? 8.375 -13.912 5.456 1.00 87.50 169 ILE A N 1
ATOM 1384 C CA . ILE A 1 169 ? 8.105 -14.532 6.762 1.00 87.50 169 ILE A CA 1
ATOM 1385 C C . ILE A 1 169 ? 6.952 -13.807 7.476 1.00 87.50 169 ILE A C 1
ATOM 1387 O O . ILE A 1 169 ? 6.084 -14.442 8.066 1.00 87.50 169 ILE A O 1
ATOM 1391 N N . LEU A 1 170 ? 6.892 -12.473 7.393 1.00 81.62 170 LEU A N 1
ATOM 1392 C CA . LEU A 1 170 ? 5.823 -11.676 7.998 1.00 81.62 170 LEU A CA 1
ATOM 1393 C C . LEU A 1 170 ? 4.460 -11.964 7.356 1.00 81.62 170 LEU A C 1
ATOM 1395 O O . LEU A 1 170 ? 3.451 -11.983 8.055 1.00 81.62 170 LEU A O 1
ATOM 1399 N N . LYS A 1 171 ? 4.421 -12.200 6.039 1.00 78.44 171 LYS A N 1
ATOM 1400 C CA . LYS A 1 171 ? 3.193 -12.595 5.337 1.00 78.44 171 LYS A CA 1
ATOM 1401 C C . LYS A 1 171 ? 2.676 -13.945 5.843 1.00 78.44 171 LYS A C 1
ATOM 1403 O O . LYS A 1 171 ? 1.475 -14.081 6.057 1.00 78.44 171 LYS A O 1
ATOM 1408 N N . ASP A 1 172 ? 3.575 -14.902 6.060 1.00 88.81 172 ASP A N 1
ATOM 1409 C CA . ASP A 1 172 ? 3.241 -16.216 6.619 1.00 88.81 172 ASP A CA 1
ATOM 1410 C C . ASP A 1 172 ? 2.746 -16.103 8.076 1.00 88.81 172 ASP A C 1
ATOM 1412 O O . ASP A 1 172 ? 1.676 -16.606 8.428 1.00 88.81 172 ASP A O 1
ATOM 1416 N N . LEU A 1 173 ? 3.439 -15.302 8.898 1.00 91.88 173 LEU A N 1
ATOM 1417 C CA . LEU A 1 173 ? 3.039 -15.000 10.277 1.00 91.88 173 LEU A CA 1
ATOM 1418 C C . LEU A 1 173 ? 1.664 -14.322 10.356 1.00 91.88 173 LEU A C 1
ATOM 1420 O O . LEU A 1 173 ? 0.867 -14.643 11.236 1.00 91.88 173 LEU A O 1
ATOM 1424 N N . LEU A 1 174 ? 1.368 -13.390 9.447 1.00 86.75 174 LEU A N 1
ATOM 1425 C CA . LEU A 1 174 ? 0.076 -12.706 9.400 1.00 86.75 174 LEU A CA 1
ATOM 1426 C C . LEU A 1 174 ? -1.062 -13.685 9.078 1.00 86.75 174 LEU A C 1
ATOM 1428 O O . LEU A 1 174 ? -2.144 -13.580 9.659 1.00 86.75 174 LEU A O 1
ATOM 1432 N N . GLY A 1 175 ? -0.808 -14.657 8.195 1.00 87.38 175 GLY A N 1
ATOM 1433 C CA . GLY A 1 175 ? -1.737 -15.749 7.910 1.00 87.38 175 GLY A CA 1
ATOM 1434 C C . GLY A 1 175 ? -2.060 -16.554 9.169 1.00 87.38 175 GLY A C 1
ATOM 1435 O O . GLY A 1 175 ? -3.230 -16.686 9.531 1.00 87.38 175 GLY A O 1
ATOM 1436 N N . PHE A 1 176 ? -1.034 -16.999 9.896 1.00 91.75 176 PHE A N 1
ATOM 1437 C CA . PHE A 1 176 ? -1.204 -17.700 11.172 1.00 91.75 176 PHE A CA 1
ATOM 1438 C C . PHE A 1 176 ? -1.954 -16.853 12.216 1.00 91.75 176 PHE A C 1
ATOM 1440 O O . PHE A 1 176 ? -2.904 -17.329 12.840 1.00 91.75 176 PHE A O 1
ATOM 1447 N N . LEU A 1 177 ? -1.585 -15.576 12.360 1.00 92.69 177 LEU A N 1
ATOM 1448 C CA . LEU A 1 177 ? -2.220 -14.648 13.297 1.00 92.69 177 LEU A CA 1
ATOM 1449 C C . LEU A 1 177 ? -3.715 -14.476 13.003 1.00 92.69 177 LEU A C 1
ATOM 1451 O O . LEU A 1 177 ? -4.516 -14.409 13.931 1.00 92.69 177 LEU A O 1
ATOM 1455 N N . SER A 1 178 ? -4.108 -14.434 11.728 1.00 91.38 178 SER A N 1
ATOM 1456 C CA . SER A 1 178 ? -5.517 -14.294 11.349 1.00 91.38 178 SER A CA 1
ATOM 1457 C C . SER A 1 178 ? -6.371 -15.476 11.824 1.00 91.38 178 SER A C 1
ATOM 1459 O O . SER A 1 178 ? -7.464 -15.272 12.357 1.00 91.38 178 SER A O 1
ATOM 1461 N N . VAL A 1 179 ? -5.843 -16.702 11.722 1.00 92.81 179 VAL A N 1
ATOM 1462 C CA . VAL A 1 179 ? -6.500 -17.913 12.233 1.00 92.81 179 VAL A CA 1
ATOM 1463 C C . VAL A 1 179 ? -6.546 -17.884 13.757 1.00 92.81 179 VAL A C 1
ATOM 1465 O O . VAL A 1 179 ? -7.595 -18.155 14.337 1.00 92.81 179 VAL A O 1
ATOM 1468 N N . ALA A 1 180 ? -5.452 -17.491 14.414 1.00 90.25 180 ALA A N 1
ATOM 1469 C CA . ALA A 1 180 ? -5.406 -17.369 15.868 1.00 90.25 180 ALA A CA 1
ATOM 1470 C C . ALA A 1 180 ? -6.452 -16.371 16.395 1.00 90.25 180 ALA A C 1
ATOM 1472 O O . ALA A 1 180 ? -7.194 -16.695 17.318 1.00 90.25 180 ALA A O 1
ATOM 1473 N N . VAL A 1 181 ? -6.582 -15.195 15.772 1.00 89.88 181 VAL A N 1
ATOM 1474 C CA . VAL A 1 181 ? -7.613 -14.205 16.128 1.00 89.88 181 VAL A CA 1
ATOM 1475 C C . VAL A 1 181 ? -9.016 -14.778 15.932 1.00 89.88 181 VAL A C 1
ATOM 1477 O O . VAL A 1 181 ? -9.867 -14.597 16.800 1.00 89.88 181 VAL A O 1
ATOM 1480 N N . PHE A 1 182 ? -9.266 -15.502 14.838 1.00 92.88 182 PHE A N 1
ATOM 1481 C CA . PHE A 1 182 ? -10.562 -16.139 14.601 1.00 92.88 182 PHE A CA 1
ATOM 1482 C C . PHE A 1 182 ? -10.906 -17.176 15.682 1.00 92.88 182 PHE A C 1
ATOM 1484 O O . PHE A 1 182 ? -12.019 -17.173 16.208 1.00 92.88 182 PHE A O 1
ATOM 1491 N N . VAL A 1 183 ? -9.942 -18.018 16.065 1.00 91.62 183 VAL A N 1
ATOM 1492 C CA . VAL A 1 183 ? -10.110 -19.012 17.137 1.00 91.62 183 VAL A CA 1
ATOM 1493 C C . VAL A 1 183 ? -10.377 -18.328 18.476 1.00 91.62 183 VAL A C 1
ATOM 1495 O O . VAL A 1 183 ? -11.319 -18.694 19.173 1.00 91.62 183 VAL A O 1
ATOM 1498 N N . VAL A 1 184 ? -9.597 -17.303 18.816 1.00 89.12 184 VAL A N 1
ATOM 1499 C CA . VAL A 1 184 ? -9.744 -16.542 20.064 1.00 89.12 184 VAL A CA 1
ATOM 1500 C C . VAL A 1 184 ? -11.110 -15.870 20.142 1.00 89.12 184 VAL A C 1
ATOM 1502 O O . VAL A 1 184 ? -11.757 -15.936 21.182 1.00 89.12 184 VAL A O 1
ATOM 1505 N N . LEU A 1 185 ? -11.584 -15.270 19.048 1.00 87.94 185 LEU A N 1
ATOM 1506 C CA . LEU A 1 185 ? -12.926 -14.694 18.994 1.00 87.94 185 LEU A CA 1
ATOM 1507 C C . LEU A 1 185 ? -14.004 -15.769 19.157 1.00 87.94 185 LEU A C 1
ATOM 1509 O O . LEU A 1 185 ? -14.945 -15.559 19.915 1.00 87.94 185 LEU A O 1
ATOM 1513 N N . GLY A 1 186 ? -13.860 -16.928 18.509 1.00 88.69 186 GLY A N 1
ATOM 1514 C CA . GLY A 1 186 ? -14.798 -18.044 18.654 1.00 88.69 186 GLY A CA 1
ATOM 1515 C C . GLY A 1 186 ? -14.883 -18.560 20.093 1.00 88.69 186 GLY A C 1
ATOM 1516 O O . GLY A 1 186 ? -15.976 -18.686 20.646 1.00 88.69 186 GLY A O 1
ATOM 1517 N N . VAL A 1 187 ? -13.731 -18.789 20.726 1.00 88.25 187 VAL A N 1
ATOM 1518 C CA . VAL A 1 187 ? -13.630 -19.213 22.130 1.00 88.25 187 VAL A CA 1
ATOM 1519 C C . VAL A 1 187 ? -14.173 -18.133 23.070 1.00 88.25 187 VAL A C 1
ATOM 1521 O O . VAL A 1 187 ? -14.948 -18.437 23.975 1.00 88.25 187 VAL A O 1
ATOM 1524 N N . GLY A 1 188 ? -13.835 -16.865 22.829 1.00 86.25 188 GLY A N 1
ATOM 1525 C CA . GLY A 1 188 ? -14.347 -15.730 23.593 1.00 86.25 188 GLY A CA 1
ATOM 1526 C C . GLY A 1 188 ? -15.872 -15.632 23.535 1.00 86.25 188 GLY A C 1
ATOM 1527 O O . GLY A 1 188 ? -16.516 -15.452 24.567 1.00 86.25 188 GLY A O 1
ATOM 1528 N N . ILE A 1 189 ? -16.468 -15.806 22.350 1.00 84.75 189 ILE A N 1
ATOM 1529 C CA . ILE A 1 189 ? -17.927 -15.820 22.168 1.00 84.75 189 ILE A CA 1
ATOM 1530 C C . ILE A 1 189 ? -18.551 -17.027 22.884 1.00 84.75 189 ILE A C 1
ATOM 1532 O O . ILE A 1 189 ? -19.570 -16.864 23.554 1.00 84.75 189 ILE A O 1
ATOM 1536 N N . TYR A 1 190 ? -17.938 -18.213 22.793 1.00 86.75 190 TYR A N 1
ATOM 1537 C CA . TYR A 1 190 ? -18.411 -19.425 23.472 1.00 86.75 190 TYR A CA 1
ATOM 1538 C C . TYR A 1 190 ? -18.463 -19.255 24.996 1.00 86.75 190 TYR A C 1
ATOM 1540 O O . TYR A 1 190 ? -19.507 -19.483 25.610 1.00 86.75 190 TYR A O 1
ATOM 1548 N N . TYR A 1 191 ? -17.367 -18.798 25.610 1.00 84.31 191 TYR A N 1
ATOM 1549 C CA . TYR A 1 191 ? -17.336 -18.547 27.052 1.00 84.31 191 TYR A CA 1
ATOM 1550 C C . TYR A 1 191 ? -18.339 -17.473 27.458 1.00 84.31 191 TYR A C 1
ATOM 1552 O O . TYR A 1 191 ? -19.061 -17.649 28.438 1.00 84.31 191 TYR A O 1
ATOM 1560 N N . HIS A 1 192 ? -18.438 -16.394 26.680 1.00 77.00 192 HIS A N 1
ATOM 1561 C CA . HIS A 1 192 ? -19.395 -15.330 26.950 1.00 77.00 192 HIS A CA 1
ATOM 1562 C C . HIS A 1 192 ? -20.847 -15.837 26.916 1.00 77.00 192 HIS A C 1
ATOM 1564 O O . HIS A 1 192 ? -21.659 -15.416 27.742 1.00 77.00 192 HIS A O 1
ATOM 1570 N N . ALA A 1 193 ? -21.189 -16.723 25.977 1.00 81.25 193 ALA A N 1
ATOM 1571 C CA . ALA A 1 193 ? -22.531 -17.292 25.866 1.00 81.25 193 ALA A CA 1
ATOM 1572 C C . ALA A 1 193 ? -22.874 -18.219 27.044 1.00 81.25 193 ALA A C 1
ATOM 1574 O O . ALA A 1 193 ? -24.009 -18.212 27.511 1.00 81.25 193 ALA A O 1
ATOM 1575 N N . ASN A 1 194 ? -21.899 -18.985 27.545 1.00 82.94 194 ASN A N 1
ATOM 1576 C CA . ASN A 1 194 ? -22.122 -19.930 28.640 1.00 82.94 194 ASN A CA 1
ATOM 1577 C C . ASN A 1 194 ? -22.174 -19.256 30.024 1.00 82.94 194 ASN A C 1
ATOM 1579 O O . ASN A 1 194 ? -22.901 -19.708 30.902 1.00 82.94 194 ASN A O 1
ATOM 1583 N N . LEU A 1 195 ? -21.407 -18.180 30.234 1.00 79.31 195 LEU A N 1
ATOM 1584 C CA . LEU A 1 195 ? -21.340 -17.505 31.534 1.00 79.31 195 LEU A CA 1
ATOM 1585 C C . LEU A 1 195 ? -22.541 -16.580 31.802 1.00 79.31 195 LEU A C 1
ATOM 1587 O O . LEU A 1 195 ? -22.925 -16.399 32.956 1.00 79.31 195 LEU A O 1
ATOM 1591 N N . TRP A 1 196 ? -23.134 -15.995 30.753 1.00 71.88 196 TRP A N 1
ATOM 1592 C CA . TRP A 1 196 ? -24.251 -15.047 30.868 1.00 71.88 196 TRP A CA 1
ATOM 1593 C C . TRP A 1 196 ? -25.371 -15.346 29.856 1.00 71.88 196 TRP A C 1
ATOM 1595 O O . TRP A 1 196 ? -25.460 -14.666 28.828 1.00 71.88 196 TRP A O 1
ATOM 1605 N N . PRO A 1 197 ? -26.254 -16.322 30.146 1.00 68.25 197 PRO A N 1
ATOM 1606 C CA . PRO A 1 197 ? -27.299 -16.757 29.215 1.00 68.25 197 PRO A CA 1
ATOM 1607 C C . PRO A 1 197 ? -28.384 -15.699 28.919 1.00 68.25 197 PRO A C 1
ATOM 1609 O O . PRO A 1 197 ? -28.970 -15.731 27.842 1.00 68.25 197 PRO A O 1
ATOM 1612 N N . ASP A 1 198 ? -28.614 -14.725 29.810 1.00 62.22 198 ASP A N 1
ATOM 1613 C CA . ASP A 1 198 ? -29.726 -13.755 29.704 1.00 62.22 198 ASP A CA 1
ATOM 1614 C C . ASP A 1 198 ? -29.334 -12.344 29.219 1.00 62.22 198 ASP A C 1
ATOM 1616 O O . ASP A 1 198 ? -30.146 -11.412 29.221 1.00 62.22 198 ASP A O 1
ATOM 1620 N N . HIS A 1 199 ? -28.094 -12.130 28.767 1.00 61.97 199 HIS A N 1
ATOM 1621 C CA . HIS A 1 199 ? -27.663 -10.798 28.329 1.00 61.97 199 HIS A CA 1
ATOM 1622 C C . HIS A 1 199 ? -27.993 -10.552 26.836 1.00 61.97 199 HIS A C 1
ATOM 1624 O O . HIS A 1 199 ? -27.230 -10.826 25.913 1.00 61.97 199 HIS A O 1
ATOM 1630 N N . GLN A 1 200 ? -29.174 -9.996 26.557 1.00 59.44 200 GLN A N 1
ATOM 1631 C CA . GLN A 1 200 ? -29.570 -9.601 25.190 1.00 59.44 200 GLN A CA 1
ATOM 1632 C C . GLN A 1 200 ? -29.028 -8.226 24.758 1.00 59.44 200 GLN A C 1
ATOM 1634 O O . GLN A 1 200 ? -29.371 -7.707 23.694 1.00 59.44 200 GLN A O 1
ATOM 1639 N N . THR A 1 201 ? -28.180 -7.594 25.570 1.00 58.62 201 THR A N 1
ATOM 1640 C CA . THR A 1 201 ? -27.741 -6.215 25.332 1.00 58.62 201 THR A CA 1
ATOM 1641 C C . THR A 1 201 ? -26.450 -6.109 24.531 1.00 58.62 201 THR A C 1
ATOM 1643 O O . THR A 1 201 ? -25.982 -4.990 24.378 1.00 58.62 201 THR A O 1
ATOM 1646 N N . ILE A 1 202 ? -25.872 -7.197 23.985 1.00 58.25 202 ILE A N 1
ATOM 1647 C CA . ILE A 1 202 ? -24.595 -7.194 23.214 1.00 58.25 202 ILE A CA 1
ATOM 1648 C C . ILE A 1 202 ? -24.509 -6.008 22.240 1.00 58.25 202 ILE A C 1
ATOM 1650 O O . ILE A 1 202 ? -23.499 -5.311 22.195 1.00 58.25 202 ILE A O 1
ATOM 1654 N N . LEU A 1 203 ? -25.600 -5.768 21.507 1.00 57.28 203 LEU A N 1
ATOM 1655 C CA . LEU A 1 203 ? -25.743 -4.728 20.482 1.00 57.28 203 LEU A CA 1
ATOM 1656 C C . LEU A 1 203 ? -26.635 -3.548 20.918 1.00 57.28 203 LEU A C 1
ATOM 1658 O O . LEU A 1 203 ? -26.798 -2.596 20.160 1.00 57.28 203 LEU A O 1
ATOM 1662 N N . LYS A 1 204 ? -27.225 -3.597 22.121 1.00 53.78 204 LYS A N 1
ATOM 1663 C CA . LYS A 1 204 ? -28.041 -2.517 22.703 1.00 53.78 204 LYS A CA 1
ATOM 1664 C C . LYS A 1 204 ? -27.258 -1.839 23.830 1.00 53.78 204 LYS A C 1
ATOM 1666 O O . LYS A 1 204 ? -27.412 -2.197 24.994 1.00 53.78 204 LYS A O 1
ATOM 1671 N N . GLY A 1 205 ? -26.398 -0.884 23.482 1.00 58.09 205 GLY A N 1
ATOM 1672 C CA . GLY A 1 205 ? -25.683 -0.037 24.440 1.00 58.09 205 GLY A CA 1
ATOM 1673 C C . GLY A 1 205 ? -24.725 0.941 23.759 1.00 58.09 205 GLY A C 1
ATOM 1674 O O . GLY A 1 205 ? -24.269 0.681 22.647 1.00 58.09 205 GLY A O 1
ATOM 1675 N N . ASP A 1 206 ? -24.437 2.059 24.429 1.00 63.44 206 ASP A N 1
ATOM 1676 C CA . ASP A 1 206 ? -23.508 3.086 23.951 1.00 63.44 206 ASP A CA 1
ATOM 1677 C C . ASP A 1 206 ? -22.085 2.540 23.736 1.00 63.44 206 ASP A C 1
ATOM 1679 O O . ASP A 1 206 ? -21.571 1.720 24.498 1.00 63.44 206 ASP A O 1
ATOM 1683 N N . TRP A 1 207 ? -21.427 3.048 22.691 1.00 58.91 207 TRP A N 1
ATOM 1684 C CA . TRP A 1 207 ? -20.117 2.632 22.162 1.00 58.91 207 TRP A CA 1
ATOM 1685 C C . TRP A 1 207 ? -18.911 2.963 23.068 1.00 58.91 207 TRP A C 1
ATOM 1687 O O . TRP A 1 207 ? -17.762 2.929 22.623 1.00 58.91 207 TRP A O 1
ATOM 1697 N N . THR A 1 208 ? -19.143 3.359 24.318 1.00 54.75 208 THR A N 1
ATOM 1698 C CA . THR A 1 208 ? -18.193 4.155 25.113 1.00 54.75 208 THR A CA 1
ATOM 1699 C C . THR A 1 208 ? -17.182 3.339 25.915 1.00 54.75 208 THR A C 1
ATOM 1701 O O . THR A 1 208 ? -16.133 3.872 26.257 1.00 54.75 208 THR A O 1
ATOM 1704 N N . ASN A 1 209 ? -17.407 2.040 26.119 1.00 51.97 209 ASN A N 1
ATOM 1705 C CA . ASN A 1 209 ? -16.373 1.100 26.552 1.00 51.97 209 ASN A CA 1
ATOM 1706 C C . ASN A 1 209 ? -16.508 -0.167 25.719 1.00 51.97 209 ASN A C 1
ATOM 1708 O O . ASN A 1 209 ? -17.487 -0.897 25.834 1.00 51.97 209 ASN A O 1
ATOM 1712 N N . TRP A 1 210 ? -15.545 -0.383 24.828 1.00 56.59 210 TRP A N 1
ATOM 1713 C CA . TRP A 1 210 ? -15.511 -1.471 23.855 1.00 56.59 210 TRP A CA 1
ATOM 1714 C C . TRP A 1 210 ? -15.694 -2.842 24.533 1.00 56.59 210 TRP A C 1
ATOM 1716 O O . TRP A 1 210 ? -14.734 -3.495 24.930 1.00 56.59 210 TRP A O 1
ATOM 1726 N N . ARG A 1 211 ? -16.946 -3.304 24.625 1.00 61.56 211 ARG A N 1
ATOM 1727 C CA . ARG A 1 211 ? -17.338 -4.631 25.135 1.00 61.56 211 ARG A CA 1
ATOM 1728 C C . ARG A 1 211 ? -16.739 -5.782 24.326 1.00 61.56 211 ARG A C 1
ATOM 1730 O O . ARG A 1 211 ? -16.674 -6.899 24.809 1.00 61.56 211 ARG A O 1
ATOM 1737 N N . ILE A 1 212 ? -16.230 -5.515 23.124 1.00 67.06 212 ILE A N 1
ATOM 1738 C CA . ILE A 1 212 ? -15.401 -6.469 22.377 1.00 67.06 212 ILE A CA 1
ATOM 1739 C C . ILE A 1 212 ? -14.144 -6.867 23.170 1.00 67.06 212 ILE A C 1
ATOM 1741 O O . ILE A 1 212 ? -13.721 -8.019 23.094 1.00 67.06 212 ILE A O 1
ATOM 1745 N N . TRP A 1 213 ? -13.556 -5.958 23.958 1.00 67.88 213 TRP A N 1
ATOM 1746 C CA . TRP A 1 213 ? -12.354 -6.277 24.729 1.00 67.88 213 TRP A CA 1
ATOM 1747 C C . TRP A 1 213 ? -12.619 -7.338 25.791 1.00 67.88 213 TRP A C 1
ATOM 1749 O O . TRP A 1 213 ? -11.747 -8.167 26.015 1.00 67.88 213 TRP A O 1
ATOM 1759 N N . THR A 1 214 ? -13.808 -7.386 26.401 1.00 68.00 214 THR A N 1
ATOM 1760 C CA . THR A 1 214 ? -14.106 -8.438 27.386 1.00 68.00 214 THR A CA 1
ATOM 1761 C C . THR A 1 214 ? -14.134 -9.814 26.728 1.00 68.00 214 THR A C 1
ATOM 1763 O O . THR A 1 214 ? -13.594 -10.754 27.292 1.00 68.00 214 THR A O 1
ATOM 1766 N N . ILE A 1 215 ? -14.657 -9.925 25.503 1.00 74.56 215 ILE A N 1
ATOM 1767 C CA . ILE A 1 215 ? -14.675 -11.175 24.725 1.00 74.56 215 ILE A CA 1
ATOM 1768 C C . ILE A 1 215 ? -13.252 -11.624 24.370 1.00 74.56 215 ILE A C 1
ATOM 1770 O O . ILE A 1 215 ? -12.943 -12.810 24.452 1.00 74.56 215 ILE A O 1
ATOM 1774 N N . ILE A 1 216 ? -12.384 -10.682 23.991 1.00 78.94 216 ILE A N 1
ATOM 1775 C CA . ILE A 1 216 ? -11.006 -10.986 23.586 1.00 78.94 216 ILE A CA 1
ATOM 1776 C C . ILE A 1 216 ? -10.127 -11.322 24.795 1.00 78.94 216 ILE A C 1
ATOM 1778 O O . ILE A 1 216 ? -9.350 -12.262 24.708 1.00 78.94 216 ILE A O 1
ATOM 1782 N N . TYR A 1 217 ? -10.225 -10.590 25.910 1.00 77.75 217 TYR A N 1
ATOM 1783 C CA . TYR A 1 217 ? -9.344 -10.781 27.071 1.00 77.75 217 TYR A CA 1
ATOM 1784 C C . TYR A 1 217 ? -9.729 -11.967 27.958 1.00 77.75 217 TYR A C 1
ATOM 1786 O O . TYR A 1 217 ? -8.843 -12.585 28.544 1.00 77.75 217 TYR A O 1
ATOM 1794 N N . TYR A 1 218 ? -11.019 -12.302 28.056 1.00 74.06 218 TYR A N 1
ATOM 1795 C CA . TYR A 1 218 ? -11.502 -13.384 28.918 1.00 74.06 218 TYR A CA 1
ATOM 1796 C C . TYR A 1 218 ? -10.779 -14.734 28.720 1.00 74.06 218 TYR A C 1
ATOM 1798 O O . TYR A 1 218 ? -10.349 -15.308 29.719 1.00 74.06 218 TYR A O 1
ATOM 1806 N N . PRO A 1 219 ? -10.548 -15.235 27.487 1.00 74.88 219 PRO A N 1
ATOM 1807 C CA . PRO A 1 219 ? -9.811 -16.487 27.291 1.00 74.88 219 PRO A CA 1
ATOM 1808 C C . PRO A 1 219 ? -8.331 -16.431 27.712 1.00 74.88 219 PRO A C 1
ATOM 1810 O O . PRO A 1 219 ? -7.747 -17.480 27.958 1.00 74.88 219 PRO A O 1
ATOM 1813 N N . PHE A 1 220 ? -7.720 -15.245 27.815 1.00 71.69 220 PHE A N 1
ATOM 1814 C CA . PHE A 1 220 ? -6.305 -15.090 28.191 1.00 71.69 220 PHE A CA 1
ATOM 1815 C C . PHE A 1 220 ? -6.087 -14.774 29.677 1.00 71.69 220 PHE A C 1
ATOM 1817 O O . PHE A 1 220 ? -4.967 -14.888 30.167 1.00 71.69 220 PHE A O 1
ATOM 1824 N N . GLY A 1 221 ? -7.129 -14.351 30.397 1.00 67.44 221 GLY A N 1
ATOM 1825 C CA . GLY A 1 221 ? -7.026 -13.957 31.806 1.00 67.44 221 GLY A CA 1
ATOM 1826 C C . GLY A 1 221 ? -6.881 -15.127 32.783 1.00 67.44 221 GLY A C 1
ATOM 1827 O O . GLY A 1 221 ? -6.284 -14.956 33.837 1.00 67.44 221 GLY A O 1
ATOM 1828 N N . ASN A 1 222 ? -7.370 -16.320 32.428 1.00 57.94 222 ASN A N 1
ATOM 1829 C CA . ASN A 1 222 ? -7.399 -17.478 33.336 1.00 57.94 222 ASN A CA 1
ATOM 1830 C C . ASN A 1 222 ? -6.149 -18.373 33.267 1.00 57.94 222 ASN A C 1
ATOM 1832 O O . ASN A 1 222 ? -6.048 -19.341 34.013 1.00 57.94 222 ASN A O 1
ATOM 1836 N N . SER A 1 223 ? -5.192 -18.089 32.379 1.00 55.94 223 SER A N 1
ATOM 1837 C CA . SER A 1 223 ? -3.989 -18.919 32.197 1.00 55.94 223 SER A CA 1
ATOM 1838 C C . SER A 1 223 ? -2.858 -18.653 33.204 1.00 55.94 223 SER A C 1
ATOM 1840 O O . SER A 1 223 ? -1.801 -19.264 33.087 1.00 55.94 223 SER A O 1
ATOM 1842 N N . THR A 1 224 ? -3.038 -17.748 34.172 1.00 53.00 224 THR A N 1
ATOM 1843 C CA . THR A 1 224 ? -2.002 -17.389 35.165 1.00 53.00 224 THR A CA 1
ATOM 1844 C C . THR A 1 224 ? -2.248 -17.941 36.575 1.00 53.00 224 THR A C 1
ATOM 1846 O O . THR A 1 224 ? -1.475 -17.621 37.472 1.00 53.00 224 THR A O 1
ATOM 1849 N N . GLU A 1 225 ? -3.287 -18.754 36.791 1.00 52.84 225 GLU A N 1
ATOM 1850 C CA . GLU A 1 225 ? -3.643 -19.313 38.113 1.00 52.84 225 GLU A CA 1
ATOM 1851 C C . GLU A 1 225 ? -3.589 -20.854 38.184 1.00 52.84 225 GLU A C 1
ATOM 1853 O O . GLU A 1 225 ? -4.349 -21.475 38.925 1.00 52.84 225 GLU A O 1
ATOM 1858 N N . SER A 1 226 ? -2.675 -21.493 37.446 1.00 39.50 226 SER A N 1
ATOM 1859 C CA . SER A 1 226 ? -2.389 -22.932 37.592 1.00 39.50 226 SER A CA 1
ATOM 1860 C C . SER A 1 226 ? -0.913 -23.206 37.819 1.00 39.50 226 SER A C 1
ATOM 1862 O O . SER A 1 226 ? -0.131 -22.792 36.931 1.00 39.50 226 SER A O 1
#

Radius of gyration: 31.95 Å; chains: 1; bounding box: 67×50×95 Å

Organism: Magallana gigas (NCBI:txid29159)

pLDDT: mean 71.34, std 12.4, range [36.19, 92.88]

Secondary structure (DSSP, 8-state):
------PPPPTT-HHHHHHHHHHHHHHHHHHGGG--SSTT-HHHHHHHHHHHHHSPPPTTTS--HHHHHHSSPPPPGGGGSS-------HHHHHHHHHHHHHSHHHHHHHHHHHHHHHHHHHHHH--SS-HHHHHHHHHHHHHHHHHHHHHHHHHSS-S-SHHHHHHHHHHHHHHHHHHHHHHHHHHHHHHHHHH-TT-TTTTSS-TTS-THHHHHHHHHHGGG--

Sequence (226 aa):
MLHVAQQFTPAFMHHCLGACERVHATLAKRLTPYKTNDKSNWEDCLSPIVFSINCPVNTSLGYSPYEIVFLRRPTFPLVKGCMKDQSRSHRSYYRRMKRYLNDFWNVVDLLSYVSLIAALCICHFHLSQTFTYARRMFSLSLLVMYLKFLEVFFIHGKLGPTPLMIKEILKDLLGFLSVAVFVVLGVGIYYHANLWPDHQTILKGDWTNWRIWTIIYYPFGNSTES

InterPro domains:
  IPR005821 Ion transport domain [PF00520] (97-190)
  IPR012337 Ribonuclease H-like superfamily [SSF53098] (3-71)
  IPR036397 Ribonuclease H superfamily [G3DSA:3.30.420.10] (1-103)
  IPR050927 Transient receptor potential cation channel M [PTHR13800] (90-219)

Foldseek 3Di:
DPPDDDDDDDPPDPVVVVVVVVVVVQQCVQLVVVCDPPNPCSVVVNVVSVLVQQQDQDPVPRDGNCCVVPVDHDDDPVPPPDDPVPPPDPVVVVVVVVVQCVPPLSVLVVVLVVLCVVLVVCVVPPPDPCPPVSVVSNVVSVVSVVVVVVVVVVVPDDPPCVVVVVVVVVVVVVVVVVVVQVVLLVVLVVVVCVVDVPPPCPPPDDPPDPPSVSSNCVVVPPPPPD